Protein AF-A0A661SGK4-F1 (afdb_monomer_lite)

Radius of gyration: 21.59 Å; chains: 1; bounding box: 51×34×61 Å

Secondary structure (DSSP, 8-state):
-HHHHHHHHHHHTT-HHHHHHHHHHS-HHHHHHHHHHHHHHHHHHHHHHHTT-HHHHTT--GGGGHHHHHHHHHHHHSSS--EE---STTSEE----HHHHHHHHHHHHHHHHHHHHHHHHHHHSPTT-----TTT--HHHHHHHHHHHHHTT--SS-PPEEHHHHHHHHHHHTTT--SSSP--HHHHHHHHHHHHTTSSS--HHHHHHHHHHHHHHHHHHHHHHTT--GGG--GGG-SSS-EEPP--

Sequence (248 aa):
ARILNLGLEILSGRDPAAGRRLLERYPLTSVFRVAYGMVLKVKREAERWEAGSWFRARGLDVTFWAERWGGTLKGLLKRRPLFFTGQEDEQMRDFEWLGEVRQCTRILRRLMVVDGLLEVLARSCPPGQDGIAPLEDTYDRLLVTYWGRMSLGLGPTFEGLTVEQARDLLARLRSREGSPPYTMEAFGSNFVRDLCGCLPTPDPETEALLKETLGSVWEAFCDEYSRIPLDRLDGRYSRTLRIIHSRT

Structure (mmCIF, N/CA/C/O backbone):
data_AF-A0A661SGK4-F1
#
_entry.id   AF-A0A661SGK4-F1
#
loop_
_atom_site.group_P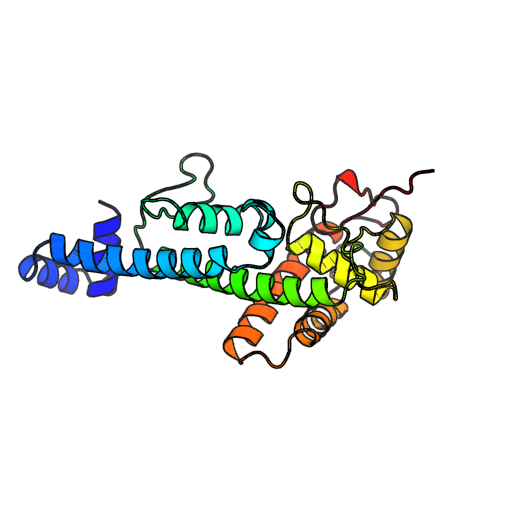DB
_atom_site.id
_atom_site.type_symbol
_atom_site.label_atom_id
_atom_site.label_alt_id
_atom_site.label_comp_id
_atom_site.label_asym_id
_atom_site.label_entity_id
_atom_site.label_seq_id
_atom_site.pdbx_PDB_ins_code
_atom_site.Cartn_x
_atom_site.Cartn_y
_atom_site.Cartn_z
_atom_site.occupancy
_atom_site.B_iso_or_equiv
_atom_site.auth_seq_id
_atom_site.auth_comp_id
_atom_site.auth_asym_id
_atom_site.auth_atom_id
_atom_site.pdbx_PDB_model_num
ATOM 1 N N . ALA A 1 1 ? -8.650 -2.331 28.333 1.00 71.12 1 ALA A N 1
ATOM 2 C CA . ALA A 1 1 ? -8.651 -0.888 28.654 1.00 71.12 1 ALA A CA 1
ATOM 3 C C . ALA A 1 1 ? -8.600 0.001 27.403 1.00 71.12 1 ALA A C 1
ATOM 5 O O . ALA A 1 1 ? -9.368 0.946 27.345 1.00 71.12 1 ALA A O 1
ATOM 6 N N . ARG A 1 2 ? -7.800 -0.321 26.373 1.00 87.94 2 ARG A N 1
ATOM 7 C CA . ARG A 1 2 ? -7.580 0.527 25.178 1.00 87.94 2 ARG A CA 1
ATOM 8 C C . ARG A 1 2 ? -8.844 1.053 24.468 1.00 87.94 2 ARG A C 1
ATOM 10 O O . ARG A 1 2 ? -8.995 2.252 24.294 1.00 87.94 2 ARG A O 1
ATOM 17 N N . ILE A 1 3 ? -9.812 0.191 24.154 1.00 86.31 3 ILE A N 1
ATOM 18 C CA . ILE A 1 3 ? -11.036 0.611 23.439 1.00 86.31 3 ILE A CA 1
ATOM 19 C C . ILE A 1 3 ? -11.920 1.596 24.244 1.00 86.31 3 ILE A C 1
ATOM 21 O O . ILE A 1 3 ? -12.737 2.310 23.666 1.00 86.31 3 ILE A O 1
ATOM 25 N N . LEU A 1 4 ? -11.759 1.662 25.574 1.00 85.56 4 LEU A N 1
ATOM 26 C CA . LEU A 1 4 ? -12.435 2.661 26.406 1.00 85.56 4 LEU A CA 1
ATOM 27 C C . LEU A 1 4 ? -11.832 4.055 26.185 1.00 85.56 4 LEU A C 1
ATOM 29 O O . LEU A 1 4 ? -12.588 5.018 26.078 1.00 85.56 4 LEU A O 1
ATOM 33 N N . ASN A 1 5 ? -10.502 4.147 26.049 1.00 87.44 5 ASN A N 1
ATOM 34 C CA . ASN A 1 5 ? -9.809 5.397 25.719 1.00 87.44 5 ASN A CA 1
ATOM 35 C C . ASN A 1 5 ? -10.326 5.960 24.391 1.00 87.44 5 ASN A C 1
ATOM 37 O O . ASN A 1 5 ? -10.654 7.142 24.318 1.00 87.44 5 ASN A O 1
ATOM 41 N N . LEU A 1 6 ? -10.522 5.092 23.392 1.00 89.25 6 LEU A N 1
ATOM 42 C CA . LEU A 1 6 ? -11.090 5.476 22.099 1.00 89.25 6 LEU A CA 1
ATOM 43 C C . LEU A 1 6 ? -12.487 6.085 22.261 1.00 89.25 6 LEU A C 1
ATOM 45 O O . LEU A 1 6 ? -12.780 7.138 21.700 1.00 89.25 6 LEU A O 1
ATOM 49 N N . GLY A 1 7 ? -13.359 5.426 23.027 1.00 87.31 7 GLY A N 1
ATOM 50 C CA . GLY A 1 7 ? -14.724 5.905 23.243 1.00 87.31 7 GLY A CA 1
ATOM 51 C C . GLY A 1 7 ? -14.773 7.241 23.974 1.00 87.31 7 GLY A C 1
ATOM 52 O O . GLY A 1 7 ? -15.566 8.106 23.608 1.00 87.31 7 GLY A O 1
ATOM 53 N N . LEU A 1 8 ? -13.900 7.431 24.965 1.00 88.75 8 LEU A N 1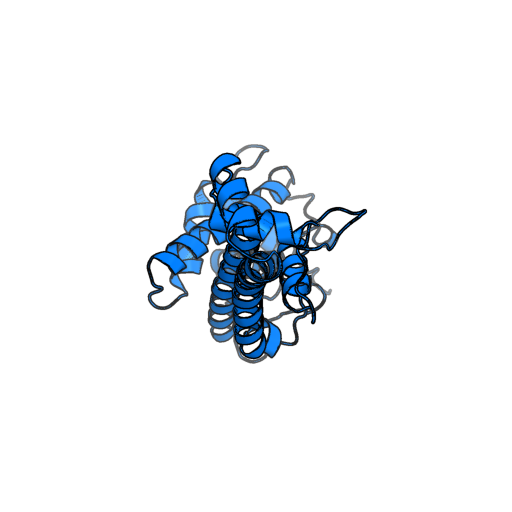
ATOM 54 C CA . LEU A 1 8 ? -13.767 8.704 25.665 1.00 88.75 8 LEU A CA 1
ATOM 55 C C . LEU A 1 8 ? -13.244 9.800 24.734 1.00 88.75 8 LEU A C 1
ATOM 57 O O . LEU A 1 8 ? -13.846 10.864 24.681 1.00 88.75 8 LEU A O 1
ATOM 61 N N . GLU A 1 9 ? -12.201 9.539 23.941 1.00 90.06 9 GLU A N 1
ATOM 62 C CA . GLU A 1 9 ? -11.671 10.521 22.988 1.00 90.06 9 GLU A CA 1
ATOM 63 C C . GLU A 1 9 ? -12.725 10.939 21.951 1.00 90.06 9 GLU A C 1
ATOM 65 O O . GLU A 1 9 ? -12.857 12.130 21.671 1.00 90.06 9 GLU A O 1
ATOM 70 N N . ILE A 1 10 ? -13.507 9.991 21.420 1.00 87.06 10 ILE A N 1
ATOM 71 C CA . ILE A 1 10 ? -14.590 10.278 20.464 1.00 87.06 10 ILE A CA 1
ATOM 72 C C . ILE A 1 10 ? -15.648 11.196 21.080 1.00 87.06 10 ILE A C 1
ATOM 74 O O . ILE A 1 10 ? -16.121 12.116 20.418 1.00 87.06 10 ILE A O 1
ATOM 78 N N . LEU A 1 11 ? -16.049 10.926 22.322 1.00 87.69 11 LEU A N 1
ATOM 79 C CA . LEU A 1 11 ? -17.173 11.614 22.955 1.00 87.69 11 LEU A CA 1
ATOM 80 C C . LEU A 1 11 ? -16.771 12.919 23.653 1.00 87.69 11 LEU A C 1
ATOM 82 O O . LEU A 1 11 ? -17.616 13.799 23.806 1.00 87.69 11 LEU A O 1
ATOM 86 N N . SER A 1 12 ? -15.518 13.047 24.098 1.00 88.31 12 SER A N 1
ATOM 87 C CA . SER A 1 12 ? -15.050 14.178 24.907 1.00 88.31 12 SER A CA 1
ATOM 88 C C . SER A 1 12 ? -13.949 15.015 24.256 1.00 88.31 12 SER A C 1
ATOM 90 O O . SER A 1 12 ? -13.569 16.037 24.816 1.00 88.31 12 SER A O 1
ATOM 92 N N . GLY A 1 13 ? -13.403 14.615 23.101 1.00 82.81 13 GLY A N 1
ATOM 93 C CA . GLY A 1 13 ? -12.387 15.399 22.389 1.00 82.81 13 GLY A CA 1
ATOM 94 C C . GLY A 1 13 ? -11.085 15.604 23.174 1.00 82.81 13 GLY A C 1
ATOM 95 O O . GLY A 1 13 ? -10.408 16.606 22.972 1.00 82.81 13 GLY A O 1
ATOM 96 N N . ARG A 1 14 ? -10.743 14.663 24.070 1.00 81.62 14 ARG A N 1
ATOM 97 C CA . ARG A 1 14 ? -9.642 14.737 25.056 1.00 81.62 14 ARG A CA 1
ATOM 98 C C . ARG A 1 14 ? -9.846 15.732 26.205 1.00 81.62 14 ARG A C 1
ATOM 100 O O . ARG A 1 14 ? -8.903 15.953 26.955 1.00 81.62 14 ARG A O 1
ATOM 107 N N . ASP A 1 15 ? -11.052 16.268 26.407 1.00 88.56 15 ASP A N 1
ATOM 108 C CA . ASP A 1 15 ? -11.389 17.029 27.619 1.00 88.56 15 ASP A CA 1
ATOM 109 C C . ASP A 1 15 ? -11.661 16.063 28.796 1.00 88.56 15 ASP A C 1
ATOM 111 O O . ASP A 1 15 ? -12.644 15.304 28.753 1.00 88.56 15 ASP A O 1
ATOM 115 N N . PRO A 1 16 ? -10.835 16.077 29.864 1.00 85.75 16 PRO A N 1
ATOM 116 C CA . PRO A 1 16 ? -11.040 15.231 31.038 1.00 85.75 16 PRO A CA 1
ATOM 117 C C . PRO A 1 16 ? -12.328 15.560 31.804 1.00 85.75 16 PRO A C 1
ATOM 119 O O . PRO A 1 16 ? -12.972 14.656 32.343 1.00 85.75 16 PRO A O 1
ATOM 122 N N . ALA A 1 17 ? -12.744 16.831 31.842 1.00 88.62 17 ALA A N 1
ATOM 123 C CA . ALA A 1 17 ? -13.953 17.250 32.546 1.00 88.62 17 ALA A CA 1
ATOM 124 C C . ALA A 1 17 ? -15.210 16.760 31.814 1.00 88.62 17 ALA A C 1
ATOM 126 O O . ALA A 1 17 ? -16.142 16.256 32.445 1.00 88.62 17 ALA A O 1
ATOM 127 N N . ALA A 1 18 ? -15.228 16.844 30.480 1.00 86.56 18 ALA A N 1
ATOM 128 C CA . ALA A 1 18 ? -16.274 16.226 29.668 1.00 86.56 18 ALA A CA 1
ATOM 129 C C . ALA A 1 18 ? -16.275 14.696 29.787 1.00 86.56 18 ALA A C 1
ATOM 131 O O . ALA A 1 18 ? -17.347 14.106 29.924 1.00 86.56 18 ALA A O 1
ATOM 132 N N . GLY A 1 19 ? -15.098 14.062 29.810 1.00 87.00 19 GLY A N 1
ATOM 133 C CA . GLY A 1 19 ? -14.962 12.618 30.018 1.00 87.00 19 GLY A CA 1
ATOM 134 C C . GLY A 1 19 ? -15.576 12.158 31.342 1.00 87.00 19 GLY A C 1
ATOM 135 O O . GLY A 1 19 ? -16.356 11.208 31.366 1.00 87.00 19 GLY A O 1
ATOM 136 N N . ARG A 1 20 ? -15.314 12.884 32.434 1.00 86.94 20 ARG A N 1
ATOM 137 C CA . ARG A 1 20 ? -15.922 12.608 33.743 1.00 86.94 20 ARG A CA 1
ATOM 138 C C . ARG A 1 20 ? -17.447 12.722 33.708 1.00 86.94 20 ARG A C 1
ATOM 140 O O . ARG A 1 20 ? -18.126 11.784 34.115 1.00 86.94 20 ARG A O 1
ATOM 147 N N . ARG A 1 21 ? -17.986 13.817 33.156 1.00 89.56 21 ARG A N 1
ATOM 148 C CA . ARG A 1 21 ? -19.444 14.009 33.019 1.00 89.56 21 ARG A CA 1
ATOM 149 C C . ARG A 1 21 ? -20.104 12.888 32.211 1.00 89.56 21 ARG A C 1
ATOM 151 O O . ARG A 1 21 ? -21.222 12.483 32.516 1.00 89.56 21 ARG A O 1
ATOM 158 N N . LEU A 1 22 ? -19.428 12.383 31.178 1.00 88.50 22 LEU A N 1
ATOM 159 C CA . LEU A 1 22 ? -19.904 11.256 30.372 1.00 88.50 22 LEU A CA 1
ATOM 160 C C . LEU A 1 22 ? -19.954 9.953 31.173 1.00 88.50 22 LEU A C 1
ATOM 162 O O . LEU A 1 22 ? -20.949 9.239 31.081 1.00 88.50 22 LEU A O 1
ATOM 166 N N . LEU A 1 23 ? -18.913 9.664 31.957 1.00 88.44 23 LEU A N 1
ATOM 167 C CA . LEU A 1 23 ? -18.841 8.466 32.798 1.00 88.44 23 LEU A CA 1
ATOM 168 C C . LEU A 1 23 ? -19.852 8.491 33.952 1.00 88.44 23 LEU A C 1
ATOM 170 O O . LEU A 1 23 ? -20.362 7.443 34.334 1.00 88.44 23 LEU A O 1
ATOM 174 N N . GLU A 1 24 ? -20.170 9.674 34.479 1.00 90.81 24 GLU A N 1
ATOM 175 C CA . GLU A 1 24 ? -21.213 9.856 35.499 1.00 90.81 24 GLU A CA 1
ATOM 176 C C . GLU A 1 24 ? -22.629 9.695 34.916 1.00 90.81 24 GLU A C 1
ATOM 178 O O . GLU A 1 24 ? -23.550 9.291 35.623 1.00 90.81 24 GLU A O 1
ATOM 183 N N . ARG A 1 25 ? -22.815 9.994 33.622 1.00 89.62 25 ARG A N 1
ATOM 184 C CA . ARG A 1 25 ? -24.134 10.026 32.970 1.00 89.62 25 ARG A CA 1
ATOM 185 C C . ARG A 1 25 ? -24.486 8.762 32.188 1.00 89.62 25 ARG A C 1
ATOM 187 O O . ARG A 1 25 ? -25.669 8.465 32.030 1.00 89.62 25 ARG A O 1
ATOM 194 N N . TYR A 1 26 ? -23.498 8.039 31.667 1.00 89.62 26 TYR A N 1
ATOM 195 C CA . TYR A 1 26 ? -23.720 6.887 30.798 1.00 89.62 26 TYR A CA 1
ATOM 196 C C . TYR A 1 26 ? -22.973 5.644 31.288 1.00 89.62 26 TYR A C 1
ATOM 198 O O . TYR A 1 26 ? -21.814 5.739 31.690 1.00 89.62 26 TYR A O 1
ATOM 206 N N . PRO 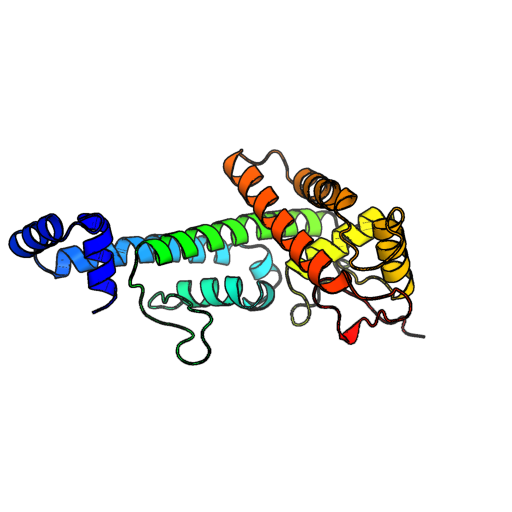A 1 27 ? -23.581 4.448 31.173 1.00 90.50 27 PRO A N 1
ATOM 207 C CA . PRO A 1 27 ? -22.876 3.200 31.427 1.00 90.50 27 PRO A CA 1
ATOM 208 C C . PRO A 1 27 ? -21.645 3.056 30.528 1.00 90.50 27 PRO A C 1
ATOM 210 O O . PRO A 1 27 ? -21.692 3.392 29.341 1.00 90.50 27 PRO A O 1
ATOM 213 N N . LEU A 1 28 ? -20.574 2.452 31.055 1.00 88.25 28 LEU A N 1
ATOM 214 C CA . LEU A 1 28 ? -19.360 2.153 30.284 1.00 88.25 28 LEU A CA 1
ATOM 215 C C . LEU A 1 28 ? -19.682 1.418 28.978 1.00 88.25 28 LEU A C 1
ATOM 217 O O . LEU A 1 28 ? -19.127 1.736 27.931 1.00 88.25 28 LEU A O 1
ATOM 221 N N . THR A 1 29 ? -20.634 0.484 29.004 1.00 89.00 29 THR A N 1
ATOM 222 C CA . THR A 1 29 ? -21.067 -0.277 27.823 1.00 89.00 29 THR A CA 1
ATOM 223 C C . THR A 1 29 ? -21.518 0.613 26.660 1.00 89.00 29 THR A C 1
ATOM 225 O O . THR A 1 29 ? -21.282 0.255 25.506 1.00 89.00 29 THR A O 1
ATOM 228 N N . SER A 1 30 ? -22.096 1.788 26.928 1.00 88.50 30 SER A N 1
ATOM 229 C CA . SER A 1 30 ? -22.458 2.766 25.896 1.00 88.50 30 SER A CA 1
ATOM 230 C C . SER A 1 30 ? -21.222 3.390 25.246 1.00 88.50 30 SER A C 1
ATOM 232 O O . SER A 1 30 ? -21.153 3.478 24.021 1.00 88.50 30 SER A O 1
ATOM 234 N N . VAL A 1 31 ? -20.209 3.740 26.042 1.00 87.12 31 VAL A N 1
ATOM 235 C CA . VAL A 1 31 ? -18.928 4.283 25.552 1.00 87.12 31 VAL A CA 1
ATOM 236 C C . VAL A 1 31 ? -18.198 3.248 24.689 1.00 87.12 31 VAL A C 1
ATOM 238 O O . VAL A 1 31 ? -17.757 3.557 23.580 1.00 87.12 31 VAL A O 1
ATOM 241 N N . PHE A 1 32 ? -18.155 1.991 25.143 1.00 87.69 32 PHE A N 1
ATOM 242 C CA . PHE A 1 32 ? -17.599 0.873 24.372 1.00 87.69 32 PHE A CA 1
ATOM 243 C C . PHE A 1 32 ? -18.317 0.681 23.027 1.00 87.69 32 PHE A C 1
ATOM 245 O O . PHE A 1 32 ? -17.659 0.456 22.011 1.00 87.69 32 PHE A O 1
ATOM 252 N N . ARG A 1 33 ? -19.654 0.781 22.991 1.00 89.88 33 ARG A N 1
ATOM 253 C CA . ARG A 1 33 ? -20.440 0.639 21.752 1.00 89.88 33 ARG A CA 1
ATOM 254 C C . ARG A 1 33 ? -20.125 1.730 20.732 1.00 89.88 33 ARG A C 1
ATOM 256 O O . ARG A 1 33 ? -19.999 1.411 19.553 1.00 89.88 33 ARG A 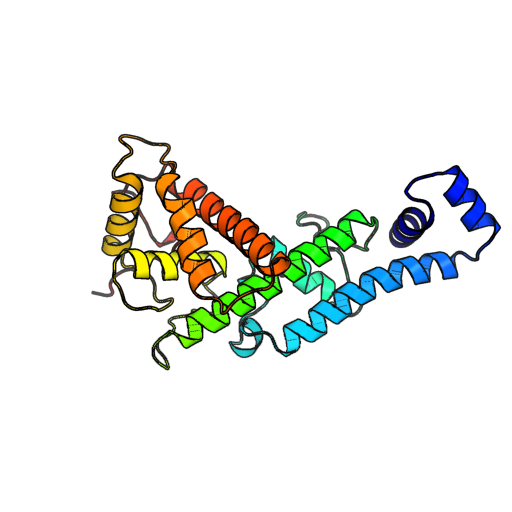O 1
ATOM 263 N N . VAL A 1 34 ? -19.966 2.981 21.170 1.00 89.75 34 VAL A N 1
ATOM 264 C CA . VAL A 1 34 ? -19.582 4.093 20.283 1.00 89.75 34 VAL A CA 1
ATOM 265 C C . VAL A 1 34 ? -18.200 3.843 19.679 1.00 89.75 34 VAL A C 1
ATOM 267 O O . VAL A 1 34 ? -18.047 3.868 18.458 1.00 89.75 34 VAL A O 1
ATOM 270 N N . ALA A 1 35 ? -17.217 3.521 20.524 1.00 89.94 35 ALA A N 1
ATOM 271 C CA . ALA A 1 35 ? -15.851 3.231 20.098 1.00 89.94 35 ALA A CA 1
ATOM 272 C C . ALA A 1 35 ? -15.800 2.086 19.078 1.00 89.94 35 ALA A C 1
ATOM 274 O O . ALA A 1 35 ? -15.272 2.227 17.974 1.00 89.94 35 ALA A O 1
ATOM 275 N N . TYR A 1 36 ? -16.405 0.952 19.430 1.00 91.00 36 TYR A N 1
ATOM 276 C CA . TYR A 1 36 ? -16.370 -0.245 18.601 1.00 91.00 36 TYR A CA 1
ATOM 277 C C . TYR A 1 36 ? -17.190 -0.084 17.315 1.00 91.00 36 TYR A C 1
ATOM 279 O O . TYR A 1 36 ? -16.804 -0.606 16.272 1.00 91.00 36 TYR A O 1
ATOM 287 N N . GLY A 1 37 ? -18.284 0.684 17.351 1.00 93.75 37 GLY A N 1
ATOM 288 C CA . GLY A 1 37 ? -19.082 1.011 16.170 1.00 93.75 37 GLY A CA 1
ATOM 289 C C . GLY A 1 37 ? -18.275 1.734 15.089 1.00 93.75 37 GLY A C 1
ATOM 290 O O . GLY A 1 37 ? -18.401 1.403 13.909 1.00 93.75 37 GLY A O 1
ATOM 291 N N . MET A 1 38 ? -17.389 2.655 15.482 1.00 93.56 38 MET A N 1
ATOM 292 C CA . MET A 1 38 ? -16.496 3.355 14.551 1.00 93.56 38 MET A CA 1
ATOM 293 C C . MET A 1 38 ? -15.485 2.409 13.901 1.00 93.56 38 MET A C 1
ATOM 295 O O . MET A 1 38 ? -15.316 2.435 12.683 1.00 93.56 38 MET A O 1
ATOM 299 N N . VAL A 1 39 ? -14.867 1.523 14.686 1.00 96.75 39 VAL A N 1
ATOM 300 C CA . VAL A 1 39 ? -13.935 0.513 14.158 1.00 96.75 39 VAL A CA 1
ATOM 301 C C . VAL A 1 39 ? -14.656 -0.451 13.207 1.00 96.75 39 VAL A C 1
ATOM 303 O O . VAL A 1 39 ? -14.162 -0.746 12.117 1.00 96.75 39 VAL A O 1
ATOM 306 N N . LEU A 1 40 ? -15.862 -0.901 13.572 1.00 96.94 40 LEU A N 1
ATOM 307 C CA . LEU A 1 40 ? -16.675 -1.775 12.725 1.00 96.94 40 LEU A CA 1
ATOM 308 C C . LEU A 1 40 ? -17.083 -1.114 11.407 1.00 96.94 40 LEU A C 1
ATOM 310 O O . LEU A 1 40 ? -17.211 -1.816 10.407 1.00 96.94 40 LEU A O 1
ATOM 314 N N . LYS A 1 41 ? -17.282 0.208 11.380 1.00 97.19 41 LYS A N 1
ATOM 315 C CA . LYS A 1 41 ? -17.584 0.929 10.138 1.00 97.19 41 LYS A CA 1
ATOM 316 C C . LYS A 1 41 ? -16.441 0.785 9.131 1.00 97.19 41 LYS A C 1
ATOM 318 O O . LYS A 1 41 ? -16.701 0.398 7.995 1.00 97.19 41 LYS A O 1
ATOM 323 N N . VAL A 1 42 ? -15.199 1.010 9.567 1.00 97.94 42 VAL A N 1
ATOM 324 C CA . VAL A 1 42 ? -14.005 0.864 8.714 1.00 97.94 42 VAL A CA 1
ATOM 325 C C . VAL A 1 42 ? -13.812 -0.592 8.290 1.00 97.94 42 VAL A C 1
ATOM 327 O O . VAL A 1 42 ? -13.579 -0.864 7.117 1.00 97.94 42 VAL A O 1
ATOM 330 N N . LYS A 1 43 ? -13.995 -1.546 9.213 1.00 98.25 43 LYS A N 1
ATOM 331 C CA . LYS A 1 43 ? -13.951 -2.981 8.895 1.00 98.25 43 LYS A CA 1
ATOM 332 C C . LYS A 1 43 ? -14.945 -3.365 7.795 1.00 98.25 43 LYS A C 1
ATOM 334 O O . LYS A 1 43 ? -14.557 -4.001 6.827 1.00 98.25 43 LYS A O 1
ATOM 339 N N . ARG A 1 44 ? -16.213 -2.967 7.925 1.00 98.38 44 ARG A N 1
ATOM 340 C CA . ARG A 1 44 ? -17.261 -3.285 6.937 1.00 98.38 44 ARG A CA 1
ATOM 341 C C . ARG A 1 44 ? -16.994 -2.647 5.581 1.00 98.38 44 ARG A C 1
ATOM 343 O O . ARG A 1 44 ? -17.437 -3.154 4.559 1.00 98.38 44 ARG A O 1
ATOM 350 N N . GLU A 1 45 ? -16.346 -1.490 5.557 1.00 98.38 45 GLU A N 1
ATOM 351 C CA . GLU A 1 45 ? -15.900 -0.871 4.313 1.00 98.38 45 GLU A CA 1
ATOM 352 C C . GLU A 1 45 ? -14.778 -1.684 3.666 1.00 98.38 45 GLU A C 1
ATOM 354 O O . GLU A 1 45 ? -14.889 -2.002 2.486 1.00 98.38 45 GLU A O 1
ATOM 359 N N . ALA A 1 46 ? -13.787 -2.117 4.452 1.00 98.50 46 ALA A N 1
ATOM 360 C CA . ALA A 1 46 ? -12.710 -2.979 3.976 1.00 98.50 46 ALA A CA 1
ATOM 361 C C . ALA A 1 46 ? -13.228 -4.320 3.439 1.00 98.50 46 ALA A C 1
ATOM 363 O O . ALA A 1 46 ? -12.846 -4.709 2.345 1.00 98.50 46 ALA A O 1
ATOM 364 N N . GLU A 1 47 ? -14.130 -4.992 4.159 1.00 98.31 47 GLU A N 1
ATOM 365 C CA . GLU A 1 47 ? -14.724 -6.268 3.728 1.00 98.31 47 GLU A CA 1
ATOM 366 C C . GLU A 1 47 ? -15.531 -6.121 2.433 1.00 98.31 47 GLU A C 1
ATOM 368 O O . GLU A 1 47 ? -15.424 -6.954 1.536 1.00 98.31 47 GLU A O 1
ATOM 373 N N . ARG A 1 48 ? -16.334 -5.053 2.315 1.00 98.31 48 ARG A N 1
ATOM 374 C CA . ARG A 1 48 ? -17.125 -4.802 1.102 1.00 98.31 48 ARG A CA 1
ATOM 375 C C . ARG A 1 48 ? -16.246 -4.521 -0.108 1.00 98.31 48 ARG A C 1
ATOM 377 O O . ARG A 1 48 ? -16.564 -5.002 -1.188 1.00 98.31 48 ARG A O 1
ATOM 384 N N . TRP A 1 49 ? -15.190 -3.728 0.064 1.00 98.31 49 TRP A N 1
ATOM 385 C CA . TRP A 1 49 ? -14.255 -3.449 -1.020 1.00 98.31 49 TRP A CA 1
ATOM 386 C C . TRP A 1 49 ? -13.444 -4.693 -1.392 1.00 98.31 49 TRP A C 1
ATOM 388 O O . TRP A 1 49 ? -13.417 -5.049 -2.563 1.00 98.31 49 TRP A O 1
ATOM 398 N N . GLU A 1 50 ? -12.842 -5.390 -0.422 1.00 97.81 50 GLU A N 1
ATOM 399 C CA . GLU A 1 50 ? -11.957 -6.533 -0.687 1.00 97.81 50 GLU A CA 1
ATOM 400 C C . GLU A 1 50 ? -12.669 -7.638 -1.475 1.00 97.81 50 GLU A C 1
ATOM 402 O O . GLU A 1 50 ? -12.111 -8.147 -2.447 1.00 97.81 50 GLU A O 1
ATOM 407 N N . ALA A 1 51 ? -13.939 -7.911 -1.156 1.00 96.88 51 ALA A N 1
ATOM 408 C CA . ALA A 1 51 ? -14.758 -8.895 -1.860 1.00 96.88 51 ALA A CA 1
ATOM 409 C C . ALA A 1 51 ? -14.939 -8.617 -3.368 1.00 96.88 51 ALA A C 1
ATOM 411 O O . ALA A 1 51 ? -15.174 -9.557 -4.125 1.00 96.88 51 ALA A O 1
ATOM 412 N N . GLY A 1 52 ? -14.852 -7.354 -3.800 1.00 96.81 52 GLY A N 1
ATOM 413 C CA . GLY A 1 52 ? -14.986 -6.936 -5.203 1.00 96.81 52 GLY A CA 1
ATOM 414 C C . GLY A 1 52 ? -13.727 -6.303 -5.795 1.00 96.81 52 GLY A C 1
ATOM 415 O O . GLY A 1 52 ? -13.785 -5.767 -6.896 1.00 96.81 52 GLY A O 1
ATOM 416 N N . SER A 1 53 ? -12.619 -6.318 -5.057 1.00 97.69 53 SER A N 1
ATOM 417 C CA . SER A 1 53 ? -11.379 -5.644 -5.440 1.00 97.69 53 SER A CA 1
ATOM 418 C C . SER A 1 53 ? -10.652 -6.365 -6.573 1.00 97.69 53 SER A C 1
ATOM 420 O O . SER A 1 53 ? -10.701 -7.598 -6.694 1.00 97.69 53 SER A O 1
ATOM 422 N N . TRP A 1 54 ? -9.931 -5.598 -7.388 1.00 96.19 54 TRP A N 1
ATOM 423 C CA . TRP A 1 54 ? -9.169 -6.145 -8.505 1.00 96.19 54 TRP A CA 1
ATOM 424 C C . TRP A 1 54 ? -8.047 -7.063 -8.020 1.00 96.19 54 TRP A C 1
ATOM 426 O O . TRP A 1 54 ? -7.889 -8.162 -8.562 1.00 96.19 54 TRP A O 1
ATOM 436 N N . PHE A 1 55 ? -7.314 -6.670 -6.969 1.00 95.69 55 PHE A N 1
ATOM 437 C CA . PHE A 1 55 ? -6.209 -7.483 -6.455 1.00 95.69 55 PHE A CA 1
ATOM 438 C C . PHE A 1 55 ? -6.710 -8.857 -5.987 1.00 95.69 55 PHE A C 1
ATOM 440 O O . PHE A 1 55 ? -6.099 -9.884 -6.298 1.00 95.69 55 PHE A O 1
ATOM 447 N N . ARG A 1 56 ? -7.877 -8.902 -5.326 1.00 95.06 56 ARG A N 1
ATOM 448 C CA . ARG A 1 56 ? -8.493 -10.155 -4.883 1.00 95.06 56 ARG A CA 1
ATOM 449 C C . ARG A 1 56 ? -8.948 -11.010 -6.059 1.00 95.06 56 ARG A C 1
ATOM 451 O O . ARG A 1 56 ? -8.695 -12.214 -6.056 1.00 95.06 56 ARG A O 1
ATOM 458 N N . ALA A 1 57 ? -9.569 -10.407 -7.075 1.00 93.88 57 ALA A N 1
ATOM 459 C CA . ALA A 1 57 ? -9.967 -11.102 -8.302 1.00 93.88 57 ALA A CA 1
ATOM 460 C C . ALA A 1 57 ? -8.764 -11.685 -9.069 1.00 93.88 57 ALA A C 1
ATOM 462 O O . ALA A 1 57 ? -8.896 -12.690 -9.764 1.00 93.88 57 ALA A O 1
ATOM 463 N N . ARG A 1 58 ? -7.579 -11.084 -8.914 1.00 90.88 58 ARG A N 1
ATOM 464 C CA . ARG A 1 58 ? -6.297 -11.564 -9.459 1.00 90.88 58 ARG A CA 1
ATOM 465 C C . ARG A 1 58 ? -5.604 -12.613 -8.591 1.00 90.88 58 ARG A C 1
ATOM 467 O O . ARG A 1 58 ? -4.536 -13.086 -8.963 1.00 90.88 58 ARG A O 1
ATOM 474 N N . GLY A 1 59 ? -6.205 -13.009 -7.470 1.00 91.25 59 GLY A N 1
ATOM 475 C CA . GLY A 1 59 ? -5.622 -13.990 -6.556 1.00 91.25 59 GLY A CA 1
ATOM 476 C C . GLY A 1 59 ? -4.405 -13.467 -5.789 1.00 91.25 59 GLY A C 1
ATOM 477 O O . GLY A 1 59 ? -3.671 -14.271 -5.219 1.00 91.25 59 GLY A O 1
ATOM 478 N N . LEU A 1 60 ? -4.192 -12.147 -5.766 1.00 93.62 60 LEU A N 1
ATOM 479 C CA . LEU A 1 60 ? -3.139 -11.516 -4.980 1.00 93.62 60 LEU A CA 1
ATOM 480 C C . LEU A 1 60 ? -3.524 -11.540 -3.498 1.00 93.62 60 LEU A C 1
ATOM 482 O O . LEU A 1 60 ? -4.693 -11.372 -3.130 1.00 93.62 60 LEU A O 1
ATOM 486 N N . ASP A 1 61 ? -2.536 -11.746 -2.633 1.00 92.31 61 ASP A N 1
ATOM 487 C CA . ASP A 1 61 ? -2.734 -11.705 -1.190 1.00 92.31 61 ASP A CA 1
ATOM 488 C C . ASP A 1 61 ? -2.400 -10.322 -0.600 1.00 92.31 61 ASP A C 1
ATOM 490 O O . ASP A 1 61 ? -1.953 -9.408 -1.288 1.00 92.31 61 ASP A O 1
ATOM 494 N N . VAL A 1 62 ? -2.652 -10.138 0.699 1.00 93.94 62 VAL A N 1
ATOM 495 C CA . VAL A 1 62 ? -2.475 -8.839 1.369 1.00 93.94 62 VAL A CA 1
ATOM 496 C C . VAL A 1 62 ? -1.026 -8.332 1.379 1.00 93.94 62 VAL A C 1
ATOM 498 O O . VAL A 1 62 ? -0.823 -7.138 1.580 1.00 93.94 62 VAL A O 1
ATOM 501 N N . THR A 1 63 ? -0.027 -9.194 1.173 1.00 92.56 63 THR A N 1
ATOM 502 C CA . THR A 1 63 ? 1.394 -8.817 1.095 1.00 92.56 63 THR A CA 1
ATOM 503 C C . THR A 1 63 ? 1.725 -8.015 -0.163 1.00 92.56 63 THR A C 1
ATOM 505 O O . THR A 1 63 ? 2.648 -7.202 -0.119 1.00 92.56 63 THR A O 1
ATOM 508 N N . PHE A 1 64 ? 0.906 -8.119 -1.220 1.00 95.44 64 PHE A N 1
ATOM 509 C CA . PHE A 1 64 ? 0.978 -7.273 -2.419 1.00 95.44 64 PHE A CA 1
ATOM 510 C C . PHE A 1 64 ? 0.963 -5.771 -2.085 1.00 95.44 64 PHE A C 1
ATOM 512 O O . PHE A 1 64 ? 1.606 -4.949 -2.739 1.00 95.44 64 PHE A O 1
ATOM 519 N N . TRP A 1 65 ? 0.256 -5.400 -1.018 1.00 96.00 65 TRP A N 1
ATOM 520 C CA . TRP A 1 65 ? 0.133 -4.020 -0.556 1.00 96.00 65 TRP A CA 1
ATOM 521 C C . TRP A 1 65 ? 1.319 -3.541 0.298 1.00 96.00 65 TRP A C 1
ATOM 523 O O . TRP A 1 65 ? 1.240 -2.491 0.937 1.00 96.00 65 TRP A O 1
ATOM 533 N N . ALA A 1 66 ? 2.415 -4.303 0.323 1.00 92.62 66 ALA A N 1
ATOM 534 C CA . ALA A 1 66 ? 3.552 -4.129 1.219 1.00 92.62 66 ALA A CA 1
ATOM 535 C C . ALA A 1 66 ? 3.162 -4.187 2.712 1.00 92.62 66 ALA A C 1
ATOM 537 O O . ALA A 1 66 ? 1.993 -4.275 3.098 1.00 92.62 66 ALA A O 1
ATOM 538 N N . GLU A 1 67 ? 4.165 -4.157 3.587 1.00 92.12 67 GLU A N 1
ATOM 539 C CA . GLU A 1 67 ? 3.993 -4.433 5.017 1.00 92.12 67 GLU A CA 1
ATOM 540 C C . GLU A 1 67 ? 2.958 -3.519 5.691 1.00 92.12 67 GLU A C 1
ATOM 542 O O . GLU A 1 67 ? 2.044 -3.992 6.368 1.00 92.12 67 GLU A O 1
ATOM 547 N N . ARG A 1 68 ? 3.056 -2.200 5.480 1.00 93.19 68 ARG A N 1
ATOM 548 C CA . ARG A 1 68 ? 2.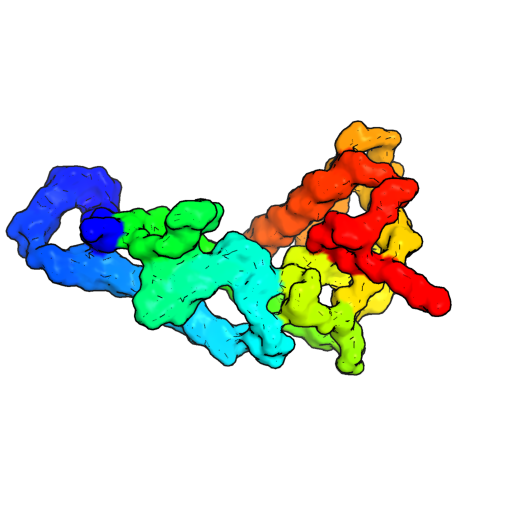215 -1.232 6.195 1.00 93.19 68 ARG A CA 1
ATOM 549 C C . ARG A 1 68 ? 0.744 -1.307 5.793 1.00 93.19 68 ARG A C 1
ATOM 551 O O . ARG A 1 68 ? -0.130 -1.318 6.668 1.00 93.19 68 ARG A O 1
ATOM 558 N N . TRP A 1 69 ? 0.445 -1.292 4.494 1.00 96.75 69 TRP A N 1
ATOM 559 C CA . TRP A 1 69 ? -0.949 -1.302 4.045 1.00 96.75 69 TRP A CA 1
ATOM 560 C C . TRP A 1 69 ? -1.534 -2.711 4.126 1.00 96.75 69 TRP A C 1
ATOM 562 O O . TRP A 1 69 ? -2.648 -2.865 4.626 1.00 96.75 69 TRP A O 1
ATOM 572 N N . GLY A 1 70 ? -0.758 -3.734 3.759 1.00 96.81 70 GLY A N 1
ATOM 573 C CA . GLY A 1 70 ? -1.133 -5.139 3.901 1.00 96.81 70 GLY A CA 1
ATOM 574 C C . GLY A 1 70 ? -1.402 -5.538 5.350 1.00 96.81 70 GLY A C 1
ATOM 575 O O . GLY A 1 70 ? -2.430 -6.147 5.650 1.00 96.81 70 GLY A O 1
ATOM 576 N N . GLY A 1 71 ? -0.539 -5.120 6.281 1.00 96.88 71 GLY A N 1
ATOM 577 C CA . GLY A 1 71 ? -0.734 -5.301 7.720 1.00 96.88 71 GLY A CA 1
ATOM 578 C C . GLY A 1 71 ? -2.010 -4.620 8.215 1.00 96.88 71 GLY A C 1
ATOM 579 O O . GLY A 1 71 ? -2.827 -5.243 8.893 1.00 96.88 71 GLY A O 1
ATOM 580 N N . THR A 1 72 ? -2.248 -3.372 7.804 1.00 98.00 72 THR A N 1
ATOM 581 C CA . THR A 1 72 ? -3.480 -2.640 8.148 1.00 98.00 72 THR A CA 1
ATOM 582 C C . THR A 1 72 ? -4.730 -3.369 7.649 1.00 98.00 72 THR A C 1
ATOM 584 O O . THR A 1 72 ? -5.667 -3.584 8.422 1.00 98.00 72 THR A O 1
ATOM 587 N N . LEU A 1 73 ? -4.736 -3.804 6.386 1.00 98.19 73 LEU A N 1
ATOM 588 C CA . LEU A 1 73 ? -5.845 -4.551 5.795 1.00 98.19 73 LEU A CA 1
ATOM 589 C C . LEU A 1 73 ? -6.072 -5.882 6.530 1.00 98.19 73 LEU A C 1
ATOM 591 O O . LEU A 1 73 ? -7.191 -6.179 6.952 1.00 98.19 73 LEU A O 1
ATOM 595 N N . LYS A 1 74 ? -5.001 -6.640 6.793 1.00 97.56 74 LYS A N 1
ATOM 596 C CA . LYS A 1 74 ? -5.038 -7.889 7.570 1.00 97.56 74 LYS A CA 1
ATOM 597 C C . LYS A 1 74 ? -5.622 -7.680 8.970 1.00 97.56 74 LYS A C 1
ATOM 599 O O . LYS A 1 74 ? -6.384 -8.523 9.444 1.00 97.56 74 LYS A O 1
ATOM 604 N N . GLY A 1 75 ? -5.281 -6.577 9.636 1.00 97.44 75 GLY A N 1
ATOM 605 C CA . GLY A 1 75 ? -5.820 -6.202 10.946 1.00 97.44 75 GLY A CA 1
ATOM 606 C C . GLY A 1 75 ? -7.327 -5.935 10.911 1.00 97.44 75 GLY A C 1
ATOM 607 O O . GLY A 1 75 ? -8.067 -6.474 11.738 1.00 97.44 75 GLY A O 1
ATOM 608 N N . LEU A 1 76 ? -7.798 -5.177 9.915 1.00 98.00 76 LEU A N 1
ATOM 609 C CA . LEU A 1 76 ? -9.217 -4.852 9.724 1.00 98.00 76 LEU A CA 1
ATOM 610 C C . LEU A 1 76 ? -10.071 -6.084 9.382 1.00 98.00 76 LEU A C 1
ATOM 612 O O . LEU A 1 76 ? -11.197 -6.219 9.873 1.00 98.00 76 LEU A O 1
ATOM 616 N N . LEU A 1 77 ? -9.540 -7.008 8.577 1.00 97.44 77 LEU A N 1
ATOM 617 C CA . LEU A 1 77 ? -10.269 -8.194 8.115 1.00 97.44 77 LEU A CA 1
ATOM 618 C C . LEU A 1 77 ? -10.398 -9.300 9.178 1.00 97.44 77 LEU A C 1
ATOM 620 O O . LEU A 1 77 ? -11.219 -10.203 9.030 1.00 97.44 77 LEU A O 1
ATOM 624 N N . LYS A 1 78 ? -9.688 -9.221 10.313 1.00 97.06 78 LYS A N 1
ATOM 625 C CA . LYS A 1 78 ? -9.872 -10.169 11.430 1.00 97.06 78 LYS A CA 1
ATOM 626 C C . LYS A 1 78 ? -11.307 -10.154 11.967 1.00 97.06 78 LYS A C 1
ATOM 628 O O . LYS A 1 78 ? -11.970 -9.118 11.979 1.00 97.06 78 LYS A O 1
ATOM 633 N N . ARG A 1 79 ? -11.774 -11.292 12.504 1.00 94.81 79 ARG A N 1
ATOM 634 C CA . ARG A 1 79 ? -13.103 -11.421 13.149 1.00 94.81 79 ARG A CA 1
ATOM 635 C C . ARG A 1 79 ? -13.362 -10.307 14.172 1.00 94.81 79 ARG A C 1
ATOM 637 O O . ARG A 1 79 ? -14.447 -9.736 14.201 1.00 94.81 79 ARG A O 1
ATOM 644 N N . ARG A 1 80 ? -12.352 -9.996 14.987 1.00 94.19 80 ARG A N 1
ATOM 645 C CA . ARG A 1 80 ? -12.273 -8.774 15.790 1.00 94.19 80 ARG A CA 1
ATOM 646 C C . ARG A 1 80 ? -11.217 -7.873 15.140 1.00 94.19 80 ARG A C 1
ATOM 648 O O . ARG A 1 80 ? -10.066 -8.309 15.099 1.00 94.19 80 ARG A O 1
ATOM 655 N N . PRO A 1 81 ? -11.582 -6.688 14.619 1.00 96.62 81 PRO A N 1
ATOM 656 C CA . PRO A 1 81 ? -10.630 -5.808 13.954 1.00 96.62 81 PRO A CA 1
ATOM 657 C C . PRO A 1 81 ? -9.552 -5.353 14.937 1.00 96.62 81 PRO A C 1
ATOM 659 O O . PRO A 1 81 ? -9.861 -4.943 16.058 1.00 96.62 81 PRO A O 1
ATOM 662 N N . LEU A 1 82 ? -8.299 -5.430 14.498 1.00 97.00 82 LEU A N 1
ATOM 663 C CA . LEU A 1 82 ? -7.120 -5.003 15.248 1.00 97.00 82 LEU A CA 1
ATOM 664 C C . LEU A 1 82 ? -6.398 -3.889 14.491 1.00 97.00 82 LEU A C 1
ATOM 666 O O . LEU A 1 82 ? -6.424 -3.837 13.261 1.00 97.00 82 LEU A O 1
ATOM 670 N N . PHE A 1 83 ? -5.748 -3.014 15.245 1.00 97.56 83 PHE A N 1
ATOM 671 C CA . PHE A 1 83 ? -4.851 -2.002 14.723 1.00 97.56 83 PHE A CA 1
ATOM 672 C C . PHE A 1 83 ? -3.472 -2.619 14.480 1.00 97.56 83 PHE A C 1
ATOM 674 O O . PHE A 1 83 ? -2.905 -3.251 15.375 1.00 97.56 83 PHE A O 1
ATOM 681 N N . PHE A 1 84 ? -2.943 -2.425 13.274 1.00 97.19 84 PHE A N 1
ATOM 682 C CA . PHE A 1 84 ? -1.582 -2.813 12.924 1.00 97.19 84 PHE A CA 1
ATOM 683 C C . PHE A 1 84 ? -0.604 -1.717 13.351 1.00 97.19 84 PHE A C 1
ATOM 685 O O . PHE A 1 84 ? -0.725 -0.574 12.909 1.00 97.19 84 PHE A O 1
ATOM 692 N N . THR A 1 85 ? 0.359 -2.062 14.203 1.00 92.75 85 THR A N 1
ATOM 693 C CA . THR A 1 85 ? 1.330 -1.102 14.753 1.00 92.75 85 THR A CA 1
ATOM 694 C C . THR A 1 85 ? 2.593 -0.983 13.902 1.00 92.75 85 THR A C 1
ATOM 696 O O . THR A 1 85 ? 3.256 0.049 13.960 1.00 92.75 85 THR A O 1
ATOM 699 N N . GLY A 1 86 ? 2.934 -2.027 13.134 1.00 88.56 86 GLY A N 1
ATOM 700 C CA . GLY A 1 86 ? 4.229 -2.149 12.457 1.00 88.56 86 GLY A CA 1
ATOM 701 C C . GLY A 1 86 ? 5.421 -2.338 13.402 1.00 88.56 86 GLY A C 1
ATOM 702 O O . GLY A 1 86 ? 6.555 -2.166 12.978 1.00 88.56 86 GLY A O 1
ATOM 703 N N . GLN A 1 87 ? 5.184 -2.639 14.682 1.00 88.56 87 GLN A N 1
ATOM 704 C CA . GLN A 1 87 ? 6.241 -2.900 15.664 1.00 88.56 87 GLN A CA 1
ATOM 705 C C . GLN A 1 87 ? 6.530 -4.401 15.731 1.00 88.56 87 GLN A C 1
ATOM 707 O O . GLN A 1 87 ? 5.588 -5.194 15.710 1.00 88.56 87 GLN A O 1
ATOM 712 N N . GLU A 1 88 ? 7.801 -4.788 15.863 1.00 81.81 88 GLU A N 1
ATOM 713 C CA . GLU A 1 88 ? 8.212 -6.200 15.922 1.00 81.81 88 GLU A CA 1
ATOM 714 C C . GLU A 1 88 ? 7.540 -6.952 17.085 1.00 81.81 88 GLU A C 1
ATOM 716 O O . GLU A 1 88 ? 6.970 -8.023 16.872 1.00 81.81 88 GLU A O 1
ATOM 721 N N . ASP A 1 89 ? 7.507 -6.347 18.278 1.00 82.62 89 ASP A N 1
ATOM 722 C CA . ASP A 1 89 ? 7.038 -6.996 19.512 1.00 82.62 89 ASP A CA 1
ATOM 723 C C . ASP A 1 89 ? 5.503 -7.063 19.661 1.00 82.62 89 ASP A C 1
ATOM 725 O O . ASP A 1 89 ? 4.972 -7.948 20.332 1.00 82.62 89 ASP A O 1
ATOM 729 N N . GLU A 1 90 ? 4.755 -6.138 19.048 1.00 87.31 90 GLU A N 1
ATOM 730 C CA . GLU A 1 90 ? 3.285 -6.073 19.145 1.00 87.31 90 GLU A CA 1
ATOM 731 C C . GLU A 1 90 ? 2.671 -5.658 17.800 1.00 87.31 90 GLU A C 1
ATOM 733 O O . GLU A 1 90 ? 1.998 -4.632 17.704 1.00 87.31 90 GLU A O 1
ATOM 738 N N . GLN A 1 91 ? 2.881 -6.451 16.741 1.00 90.12 91 GLN A N 1
ATOM 739 C CA . GLN A 1 91 ? 2.419 -6.124 15.378 1.00 90.12 91 GLN A CA 1
ATOM 740 C C . GLN A 1 91 ? 0.917 -5.801 15.282 1.00 90.12 91 GLN A C 1
ATOM 742 O O . GLN A 1 91 ? 0.502 -5.032 14.415 1.00 90.12 91 GLN A O 1
ATOM 747 N N . MET A 1 92 ? 0.087 -6.393 16.146 1.00 94.00 92 MET A N 1
ATOM 748 C CA . MET A 1 92 ? -1.368 -6.223 16.153 1.00 94.00 92 MET A CA 1
ATOM 749 C C . MET A 1 92 ? -1.881 -6.016 17.574 1.00 94.00 92 MET A C 1
ATOM 751 O O . MET A 1 92 ? -1.620 -6.841 18.447 1.00 94.00 92 MET A O 1
ATOM 755 N N . ARG A 1 93 ? -2.707 -4.989 17.779 1.00 95.19 93 ARG A N 1
ATOM 756 C CA . ARG A 1 93 ? -3.351 -4.722 19.072 1.00 95.19 93 ARG A CA 1
ATOM 757 C C . ARG A 1 93 ? -4.760 -4.165 18.934 1.00 95.19 93 ARG A C 1
ATOM 759 O O . ARG A 1 93 ? -5.221 -3.845 17.843 1.00 95.19 93 ARG A O 1
ATOM 766 N N . ASP A 1 94 ? -5.452 -4.026 20.059 1.00 95.31 94 ASP A N 1
ATOM 767 C CA . ASP A 1 94 ? -6.723 -3.306 20.098 1.00 95.31 94 ASP A CA 1
ATOM 768 C C . ASP A 1 94 ? -6.545 -1.820 19.748 1.00 95.31 94 ASP A C 1
ATOM 770 O O . ASP A 1 94 ? -5.549 -1.189 20.120 1.00 95.31 94 ASP A O 1
ATOM 774 N N . PHE A 1 95 ? -7.563 -1.262 19.090 1.00 95.50 95 PHE A N 1
ATOM 775 C CA . PHE A 1 95 ? -7.685 0.177 18.879 1.00 95.50 95 PHE A CA 1
ATOM 776 C C . PHE A 1 95 ? -7.796 0.915 20.216 1.00 95.50 95 PHE A C 1
ATOM 778 O O . PHE A 1 95 ? -8.497 0.483 21.138 1.00 95.50 95 PHE A O 1
ATOM 785 N N . GLU A 1 96 ? -7.121 2.050 20.286 1.00 93.88 96 GLU A N 1
ATOM 786 C CA . GLU A 1 96 ? -6.995 2.888 21.469 1.00 93.88 96 GLU A CA 1
ATOM 787 C C . GLU A 1 96 ? -7.333 4.349 21.196 1.00 93.88 96 GLU A C 1
ATOM 789 O O . GLU A 1 96 ? -7.959 4.983 22.040 1.00 93.88 96 GLU A O 1
ATOM 794 N N . TRP A 1 97 ? -6.984 4.868 20.017 1.00 94.12 97 TRP A N 1
ATOM 795 C CA . TRP A 1 97 ? -7.115 6.294 19.715 1.00 94.12 97 TRP A CA 1
ATOM 796 C C . TRP A 1 97 ? -7.874 6.546 18.420 1.00 94.12 97 TRP A C 1
ATOM 798 O O . TRP A 1 97 ? -7.763 5.803 17.443 1.00 94.12 97 TRP A O 1
ATOM 808 N N . LEU A 1 98 ? -8.614 7.652 18.363 1.00 91.56 98 LEU A N 1
ATOM 809 C CA . LEU A 1 98 ? -9.362 8.052 17.170 1.00 91.56 98 LEU A CA 1
ATOM 810 C C . LEU A 1 98 ? -8.425 8.312 15.980 1.00 91.56 98 LEU A C 1
ATOM 812 O O . LEU A 1 98 ? -8.801 8.106 14.826 1.00 91.56 98 LEU A O 1
ATOM 816 N N . GLY A 1 99 ? -7.183 8.721 16.259 1.00 93.75 99 GLY A N 1
ATOM 817 C CA . GLY A 1 99 ? -6.123 8.833 15.257 1.00 93.75 99 GLY A CA 1
ATOM 818 C C . GLY A 1 99 ? -5.850 7.524 14.512 1.00 93.75 99 GLY A C 1
ATOM 819 O O . GLY A 1 99 ? -5.662 7.556 13.301 1.00 93.75 99 GLY A O 1
ATOM 820 N N . GLU A 1 100 ? -5.921 6.382 15.196 1.00 96.56 100 GLU A N 1
ATOM 821 C CA . GLU A 1 100 ? -5.679 5.057 14.609 1.00 96.56 100 GLU A CA 1
ATOM 822 C C . GLU A 1 100 ? -6.809 4.657 13.665 1.00 96.56 100 GLU A C 1
ATOM 824 O O . GLU A 1 100 ? -6.563 4.174 12.563 1.00 96.56 100 GLU A O 1
ATOM 829 N N . VAL A 1 101 ? -8.058 4.933 14.055 1.00 96.62 101 VAL A N 1
ATOM 830 C CA . VAL A 1 101 ? -9.223 4.708 13.189 1.00 96.62 101 VAL A CA 1
ATOM 831 C C . VAL A 1 101 ? -9.110 5.567 11.930 1.00 96.62 101 VAL A C 1
ATOM 833 O O . VAL A 1 101 ? -9.242 5.048 10.826 1.00 96.62 101 VAL A O 1
ATOM 836 N N . ARG A 1 102 ? -8.791 6.862 12.077 1.00 96.12 102 ARG A N 1
ATOM 837 C CA . ARG A 1 102 ? -8.574 7.772 10.937 1.00 96.12 102 ARG A CA 1
ATOM 838 C C . ARG A 1 102 ? -7.431 7.306 10.037 1.00 96.12 102 ARG A C 1
ATOM 840 O O . ARG A 1 102 ? -7.556 7.369 8.817 1.00 96.12 102 ARG A O 1
ATOM 847 N N . GLN A 1 103 ? -6.341 6.815 10.622 1.00 96.62 103 GLN A N 1
ATOM 848 C CA . GLN A 1 103 ? -5.220 6.252 9.877 1.00 96.62 103 GLN A CA 1
ATOM 849 C C . GLN A 1 103 ? -5.657 5.035 9.055 1.00 96.62 103 GLN A C 1
ATOM 851 O O . GLN A 1 103 ? -5.366 4.989 7.861 1.00 96.62 103 GLN A O 1
ATOM 856 N N . CYS A 1 104 ? -6.372 4.081 9.659 1.00 98.06 104 CYS A N 1
ATOM 857 C CA . CYS A 1 104 ? -6.897 2.914 8.952 1.00 98.06 104 CYS A CA 1
ATOM 858 C C . CYS A 1 104 ? -7.852 3.314 7.824 1.00 98.06 104 CYS A C 1
ATOM 860 O O . CYS A 1 104 ? -7.720 2.792 6.722 1.00 98.06 104 CYS A O 1
ATOM 862 N N . THR A 1 105 ? -8.755 4.272 8.061 1.00 97.81 105 THR A N 1
ATOM 863 C CA . THR A 1 105 ? -9.647 4.803 7.019 1.00 97.81 105 THR A CA 1
ATOM 864 C C . THR A 1 105 ? -8.856 5.393 5.855 1.00 97.81 105 THR A C 1
ATOM 866 O O . THR A 1 105 ? -9.149 5.092 4.703 1.00 97.81 105 THR A O 1
ATOM 869 N N . ARG A 1 106 ? -7.825 6.199 6.135 1.00 96.75 106 ARG A N 1
ATOM 870 C CA . ARG A 1 106 ? -7.003 6.814 5.086 1.00 96.75 106 ARG A CA 1
ATOM 871 C C . ARG A 1 106 ? -6.226 5.773 4.283 1.00 96.75 106 ARG A C 1
ATOM 873 O O . ARG A 1 106 ? -6.204 5.856 3.062 1.00 96.75 106 ARG A O 1
ATOM 880 N N . ILE A 1 107 ? -5.622 4.785 4.949 1.00 97.88 107 ILE A N 1
ATOM 881 C CA . ILE A 1 107 ? -4.928 3.676 4.273 1.00 97.88 107 ILE A CA 1
ATOM 882 C C . ILE A 1 107 ? -5.910 2.877 3.412 1.00 97.88 107 ILE A C 1
ATOM 884 O O . ILE A 1 107 ? -5.605 2.603 2.258 1.00 97.88 107 ILE A O 1
ATOM 888 N N . LEU A 1 108 ? -7.099 2.560 3.932 1.00 98.31 108 LEU A N 1
ATOM 889 C CA . LEU A 1 108 ? -8.130 1.858 3.171 1.00 98.31 108 LEU A CA 1
ATOM 890 C C . LEU A 1 108 ? -8.540 2.637 1.917 1.00 98.31 108 LEU A C 1
ATOM 892 O O . LEU A 1 108 ? -8.632 2.061 0.842 1.00 98.31 108 LEU A O 1
ATOM 896 N N . ARG A 1 109 ? -8.723 3.954 2.023 1.00 97.81 109 ARG A N 1
ATOM 897 C CA . ARG A 1 109 ? -9.044 4.782 0.856 1.00 97.81 109 ARG A CA 1
ATOM 898 C C . ARG A 1 109 ? -7.921 4.788 -0.180 1.00 97.81 109 ARG A C 1
ATOM 900 O O . ARG A 1 109 ? -8.211 4.671 -1.363 1.00 97.81 109 ARG A O 1
ATOM 907 N N . ARG A 1 110 ? -6.654 4.835 0.243 1.00 97.75 110 ARG A N 1
ATOM 908 C CA . ARG A 1 110 ? -5.507 4.708 -0.676 1.00 97.75 110 ARG A CA 1
ATOM 909 C C . ARG A 1 110 ? -5.490 3.359 -1.386 1.00 97.75 110 ARG A C 1
ATOM 911 O O . ARG A 1 110 ? -5.331 3.331 -2.600 1.00 97.75 110 ARG A O 1
ATOM 918 N N . LEU A 1 111 ? -5.714 2.273 -0.642 1.00 97.94 111 LEU A N 1
ATOM 919 C CA . LEU A 1 111 ? -5.831 0.922 -1.193 1.00 97.94 111 LEU A CA 1
ATOM 920 C C . LEU A 1 111 ? -6.893 0.865 -2.295 1.00 97.94 111 LEU A C 1
ATOM 922 O O . LEU A 1 111 ? -6.594 0.432 -3.398 1.00 97.94 111 LEU A O 1
ATOM 926 N N . MET A 1 112 ? -8.098 1.371 -2.023 1.00 97.25 112 MET A N 1
ATOM 927 C CA . MET A 1 112 ? -9.207 1.374 -2.984 1.00 97.25 112 MET A CA 1
ATOM 928 C C . MET A 1 112 ? -8.879 2.141 -4.268 1.00 97.25 112 MET A C 1
ATOM 930 O O . MET A 1 112 ? -9.184 1.681 -5.365 1.00 97.25 112 MET A O 1
ATOM 934 N N . VAL A 1 113 ? -8.261 3.316 -4.135 1.00 96.88 113 VAL A N 1
ATOM 935 C CA . VAL A 1 113 ? -7.950 4.184 -5.276 1.00 96.88 113 VAL A CA 1
ATOM 936 C C . VAL A 1 113 ? -6.817 3.605 -6.127 1.00 96.88 113 VAL A C 1
ATOM 938 O O . VAL A 1 113 ? -6.899 3.625 -7.354 1.00 96.88 113 VAL A O 1
ATOM 941 N N . VAL A 1 114 ? -5.787 3.034 -5.497 1.00 97.75 114 VAL A N 1
ATOM 942 C CA . VAL A 1 114 ? -4.697 2.358 -6.216 1.00 97.75 114 VAL A CA 1
ATOM 943 C C . VAL A 1 114 ? -5.172 1.052 -6.857 1.00 97.75 114 VAL A C 1
ATOM 945 O O . VAL A 1 114 ? -4.793 0.772 -7.988 1.00 97.75 114 VAL A O 1
ATOM 948 N N . ASP A 1 115 ? -6.024 0.277 -6.185 1.00 97.81 115 ASP A N 1
ATOM 949 C CA . ASP A 1 115 ? -6.626 -0.946 -6.737 1.00 97.81 115 ASP A CA 1
ATOM 950 C C . ASP A 1 115 ? -7.442 -0.651 -8.001 1.00 97.81 115 ASP A C 1
ATOM 952 O O . ASP A 1 115 ? -7.253 -1.308 -9.023 1.00 97.81 115 ASP A O 1
ATOM 956 N N . GLY A 1 116 ? -8.256 0.410 -7.979 1.00 96.19 116 GLY A N 1
ATOM 957 C CA . GLY A 1 116 ? -8.988 0.873 -9.159 1.00 96.19 116 GLY A CA 1
ATOM 958 C C . GLY A 1 116 ? -8.075 1.362 -10.292 1.00 96.19 116 GLY A C 1
ATOM 959 O O . GLY A 1 116 ? -8.342 1.082 -11.462 1.00 96.19 116 GLY A O 1
ATOM 960 N N . LEU A 1 117 ? -6.968 2.046 -9.973 1.00 97.38 117 LEU A N 1
ATOM 961 C CA . LEU A 1 117 ? -5.956 2.402 -10.973 1.00 97.38 117 LEU A CA 1
ATOM 962 C C . LEU A 1 117 ? -5.348 1.145 -11.602 1.00 97.38 117 LEU A C 1
ATOM 964 O O . LEU A 1 117 ? -5.344 1.022 -12.824 1.00 97.38 117 LEU A O 1
ATOM 968 N N . LEU A 1 118 ? -4.884 0.196 -10.791 1.00 96.56 118 LEU A N 1
ATOM 969 C CA . LEU A 1 118 ? -4.286 -1.049 -11.275 1.00 96.56 118 LEU A CA 1
ATOM 970 C C . LEU A 1 118 ? -5.261 -1.857 -12.137 1.00 96.56 118 LEU A C 1
ATOM 972 O O . LEU A 1 118 ? -4.851 -2.404 -13.158 1.00 96.56 118 LEU A O 1
ATOM 976 N N . GLU A 1 119 ? -6.552 -1.865 -11.805 1.00 95.62 119 GLU A N 1
ATOM 977 C CA . GLU A 1 119 ? -7.588 -2.467 -12.645 1.00 95.62 119 GLU A CA 1
ATOM 978 C C . GLU A 1 119 ? -7.668 -1.825 -14.037 1.00 95.62 119 GLU A C 1
ATOM 980 O O . GLU A 1 119 ? -7.793 -2.520 -15.051 1.00 95.62 119 GLU A O 1
ATOM 985 N N . VAL A 1 120 ? -7.613 -0.494 -14.112 1.00 95.44 120 VAL A N 1
ATOM 986 C CA . VAL A 1 120 ? -7.616 0.243 -15.384 1.00 95.44 120 VAL A CA 1
ATOM 987 C C . VAL A 1 120 ? -6.348 -0.042 -16.191 1.00 95.44 120 VAL A C 1
ATOM 989 O O . VAL A 1 120 ? -6.432 -0.323 -17.390 1.00 95.44 120 VAL A O 1
ATOM 992 N N . LEU A 1 121 ? -5.181 -0.030 -15.545 1.00 95.00 121 LEU A N 1
ATOM 993 C CA . LEU A 1 121 ? -3.907 -0.333 -16.201 1.00 95.00 121 LEU A CA 1
ATOM 994 C C . LEU A 1 121 ? -3.880 -1.779 -16.720 1.00 95.00 121 LEU A C 1
ATOM 996 O O . LEU A 1 121 ? -3.524 -2.022 -17.872 1.00 95.00 121 LEU A O 1
ATOM 1000 N N . ALA A 1 122 ? -4.359 -2.736 -15.923 1.00 93.75 122 ALA A N 1
ATOM 1001 C CA . ALA A 1 122 ? -4.439 -4.143 -16.306 1.00 93.75 122 ALA A CA 1
ATOM 1002 C C . ALA A 1 122 ? -5.373 -4.383 -17.500 1.00 93.75 122 ALA A C 1
ATOM 1004 O O . ALA A 1 122 ? -5.100 -5.253 -18.322 1.00 93.75 122 ALA A O 1
ATOM 1005 N N . ARG A 1 123 ? -6.458 -3.609 -17.636 1.00 92.50 123 ARG A N 1
ATOM 1006 C CA . ARG A 1 123 ? -7.348 -3.676 -18.811 1.00 92.50 123 ARG A CA 1
ATOM 1007 C C . ARG A 1 123 ? -6.721 -3.110 -20.082 1.00 92.50 123 ARG A C 1
ATOM 1009 O O . ARG A 1 123 ? -7.147 -3.482 -21.170 1.00 92.50 123 ARG A O 1
ATOM 1016 N N . SER A 1 124 ? -5.730 -2.231 -19.946 1.00 91.00 124 SER A N 1
ATOM 1017 C CA . SER A 1 124 ? -4.957 -1.701 -21.076 1.00 91.00 124 SER A CA 1
ATOM 1018 C C . SER A 1 124 ? -3.882 -2.679 -21.569 1.00 91.00 124 SER A C 1
ATOM 1020 O O . SER A 1 124 ? -3.339 -2.486 -22.656 1.00 91.00 124 SER A O 1
ATOM 1022 N N . CYS A 1 125 ? -3.578 -3.725 -20.792 1.00 90.81 125 CYS A N 1
ATOM 1023 C CA . CYS A 1 125 ? -2.610 -4.750 -21.169 1.00 90.81 125 CYS A CA 1
ATOM 1024 C C . CYS A 1 125 ? -3.199 -5.723 -22.207 1.00 90.81 125 CYS A C 1
ATOM 1026 O O . CYS A 1 125 ? -4.394 -6.037 -22.147 1.00 90.81 125 CYS A O 1
ATOM 1028 N N . PRO A 1 126 ? -2.384 -6.277 -23.126 1.00 86.81 126 PRO A N 1
ATOM 1029 C CA . PRO A 1 126 ? -2.829 -7.356 -23.997 1.00 86.81 126 PRO A CA 1
ATOM 1030 C C . PRO A 1 126 ? -3.320 -8.570 -23.181 1.00 86.81 126 PRO A C 1
ATOM 1032 O O . PRO A 1 126 ? -2.710 -8.915 -22.161 1.00 86.81 126 PRO A O 1
ATOM 1035 N N . PRO A 1 127 ? -4.402 -9.253 -23.605 1.00 79.94 127 PRO A N 1
ATOM 1036 C CA . PRO A 1 127 ? -4.945 -10.394 -22.874 1.00 79.94 127 PRO A CA 1
ATOM 1037 C C . PRO A 1 127 ? -3.899 -11.489 -22.625 1.00 79.94 127 PRO A C 1
ATOM 1039 O O . PRO A 1 127 ? -3.235 -11.948 -23.553 1.00 79.94 127 PRO A O 1
ATOM 1042 N N . GLY A 1 128 ? -3.772 -11.923 -21.368 1.00 76.00 128 GLY A N 1
ATOM 1043 C CA . GLY A 1 128 ? -2.826 -12.970 -20.962 1.00 76.00 128 GLY A CA 1
ATOM 1044 C C . GLY A 1 128 ? -1.359 -12.531 -20.888 1.00 76.00 128 GLY A C 1
ATOM 1045 O O . GLY A 1 128 ? -0.499 -13.385 -20.698 1.00 76.00 128 GLY A O 1
ATOM 1046 N N . GLN A 1 129 ? -1.070 -11.234 -21.029 1.00 78.00 129 GLN A N 1
ATOM 1047 C CA . GLN A 1 129 ? 0.291 -10.679 -21.029 1.00 78.00 129 GLN A CA 1
ATOM 1048 C C . GLN A 1 129 ? 0.438 -9.520 -20.031 1.00 78.00 129 GLN A C 1
ATOM 1050 O O . GLN A 1 129 ? 1.224 -8.600 -20.243 1.00 78.00 129 GLN A O 1
ATOM 1055 N N . ASP A 1 130 ? -0.337 -9.527 -18.939 1.00 77.12 130 ASP A N 1
ATOM 1056 C CA . ASP A 1 130 ? -0.182 -8.499 -17.904 1.00 77.12 130 ASP A CA 1
ATOM 1057 C C . ASP A 1 130 ? 1.179 -8.626 -17.197 1.00 77.12 130 ASP A C 1
ATOM 1059 O O . ASP A 1 130 ? 1.783 -7.610 -16.875 1.00 77.12 130 ASP A O 1
ATOM 1063 N N . GLY A 1 131 ? 1.727 -9.837 -17.070 1.00 80.19 131 GLY A N 1
ATOM 1064 C CA . GLY A 1 131 ? 3.081 -10.081 -16.571 1.00 80.19 131 GLY A CA 1
ATOM 1065 C C . GLY A 1 131 ? 3.197 -10.066 -15.045 1.00 80.19 131 GLY A C 1
ATOM 1066 O O . GLY A 1 131 ? 4.312 -10.045 -14.530 1.00 80.19 131 GLY A O 1
ATOM 1067 N N . ILE A 1 132 ? 2.079 -10.087 -14.313 1.00 84.94 132 ILE A N 1
ATOM 1068 C CA . ILE A 1 132 ? 2.051 -10.000 -12.844 1.00 84.94 132 ILE A CA 1
ATOM 1069 C C . ILE A 1 132 ? 2.512 -11.323 -12.208 1.00 84.94 132 ILE A C 1
ATOM 1071 O O . ILE A 1 132 ? 2.057 -12.401 -12.590 1.00 84.94 132 ILE A O 1
ATOM 1075 N N . ALA A 1 133 ? 3.395 -11.245 -11.210 1.00 82.62 133 ALA A N 1
ATOM 1076 C CA . ALA A 1 133 ? 3.886 -12.366 -10.413 1.00 82.62 133 ALA A CA 1
ATOM 1077 C C . ALA A 1 133 ? 3.399 -12.240 -8.949 1.00 82.62 133 ALA A C 1
ATOM 1079 O O . ALA A 1 133 ? 4.002 -11.506 -8.164 1.00 82.62 133 ALA A O 1
ATOM 1080 N N . PRO A 1 134 ? 2.336 -12.969 -8.541 1.00 77.19 134 PRO A N 1
ATOM 1081 C CA . PRO A 1 134 ? 1.636 -12.758 -7.266 1.00 77.19 134 PRO A CA 1
ATOM 1082 C C . PRO A 1 134 ? 2.471 -12.756 -5.982 1.00 77.19 134 PRO A C 1
ATOM 1084 O O . PRO A 1 134 ? 2.093 -12.091 -5.026 1.00 77.19 134 PRO A O 1
ATOM 1087 N N . LEU A 1 135 ? 3.574 -13.509 -5.943 1.00 72.31 135 LEU A N 1
ATOM 1088 C CA . LEU A 1 135 ? 4.422 -13.653 -4.752 1.00 72.31 135 LEU A CA 1
ATOM 1089 C C . LEU A 1 135 ? 5.655 -12.742 -4.765 1.00 72.31 135 LEU A C 1
ATOM 1091 O O . LEU A 1 135 ? 6.373 -12.670 -3.771 1.00 72.31 135 LEU A O 1
ATOM 1095 N N . GLU A 1 136 ? 5.931 -12.091 -5.893 1.00 76.25 136 GLU A N 1
ATOM 1096 C CA . GLU A 1 136 ? 7.150 -11.303 -6.094 1.00 76.25 136 GLU A CA 1
ATOM 1097 C C . GLU A 1 136 ? 6.853 -9.810 -6.227 1.00 76.25 136 GLU A C 1
ATOM 1099 O O . GLU A 1 136 ? 7.731 -8.995 -5.942 1.00 76.25 136 GLU A O 1
ATOM 1104 N N . ASP A 1 137 ? 5.637 -9.445 -6.634 1.00 85.50 137 ASP A N 1
ATOM 1105 C CA . ASP A 1 137 ? 5.263 -8.068 -6.924 1.00 85.50 137 ASP A CA 1
ATOM 1106 C C . ASP A 1 137 ? 4.560 -7.369 -5.762 1.00 85.50 137 ASP A C 1
ATOM 1108 O O . ASP A 1 137 ? 3.741 -7.934 -5.038 1.00 85.50 137 ASP A O 1
ATOM 1112 N N . THR A 1 138 ? 4.838 -6.074 -5.657 1.00 93.62 138 THR A N 1
ATOM 1113 C CA . THR A 1 138 ? 4.115 -5.129 -4.813 1.00 93.62 138 THR A CA 1
ATOM 1114 C C . THR A 1 138 ? 3.514 -4.026 -5.675 1.00 93.62 138 THR A C 1
ATOM 1116 O O . THR A 1 138 ? 3.989 -3.746 -6.780 1.00 93.62 138 THR A O 1
ATOM 1119 N N . TYR A 1 139 ? 2.443 -3.399 -5.191 1.00 94.94 139 TYR A N 1
ATOM 1120 C CA . TYR A 1 139 ? 1.701 -2.387 -5.951 1.00 94.94 139 TYR A CA 1
ATOM 1121 C C . TYR A 1 139 ? 2.588 -1.242 -6.472 1.00 94.94 139 TYR A C 1
ATOM 1123 O O . TYR A 1 139 ? 2.444 -0.815 -7.614 1.00 94.94 139 TYR A O 1
ATOM 1131 N N . ASP A 1 140 ? 3.519 -0.759 -5.651 1.00 94.56 140 ASP A N 1
ATOM 1132 C CA . ASP A 1 140 ? 4.454 0.320 -5.963 1.00 94.56 140 ASP A CA 1
ATOM 1133 C C . ASP A 1 140 ? 5.406 -0.087 -7.089 1.00 94.56 140 ASP A C 1
ATOM 1135 O O . ASP A 1 140 ? 5.550 0.645 -8.071 1.00 94.56 140 ASP A O 1
ATOM 1139 N N . ARG A 1 141 ? 5.958 -1.303 -7.010 1.00 93.94 141 ARG A N 1
ATOM 1140 C CA . ARG A 1 141 ? 6.790 -1.880 -8.066 1.00 93.94 141 ARG A CA 1
ATOM 1141 C C . ARG A 1 141 ? 6.045 -1.974 -9.391 1.00 93.94 141 ARG A C 1
ATOM 1143 O O . ARG A 1 141 ? 6.616 -1.639 -10.432 1.00 93.94 141 ARG A O 1
ATOM 1150 N N . LEU A 1 142 ? 4.784 -2.409 -9.372 1.00 95.19 142 LEU A N 1
ATOM 1151 C CA . LEU A 1 142 ? 3.970 -2.499 -10.585 1.00 95.19 142 LEU A CA 1
ATOM 1152 C C . LEU A 1 142 ? 3.743 -1.124 -11.219 1.00 95.19 142 LEU A C 1
ATOM 1154 O O . LEU A 1 142 ? 3.923 -0.979 -12.427 1.00 95.19 142 LEU A O 1
ATOM 1158 N N . LEU A 1 143 ? 3.393 -0.115 -10.416 1.00 96.88 143 LEU A N 1
ATOM 1159 C CA . LEU A 1 143 ? 3.126 1.242 -10.902 1.00 96.88 143 LEU A CA 1
ATOM 1160 C C . LEU A 1 143 ? 4.361 1.872 -11.555 1.00 96.88 143 LEU A C 1
ATOM 1162 O O . LEU A 1 143 ? 4.271 2.404 -12.663 1.00 96.88 143 LEU A O 1
ATOM 1166 N N . VAL A 1 144 ? 5.519 1.786 -10.896 1.00 96.69 144 VAL A N 1
ATOM 1167 C CA . VAL A 1 144 ? 6.772 2.346 -11.422 1.00 96.69 144 VAL A CA 1
ATOM 1168 C C . VAL A 1 144 ? 7.232 1.582 -12.662 1.00 96.69 144 VAL A C 1
ATOM 1170 O O . VAL A 1 144 ? 7.639 2.205 -13.640 1.00 96.69 144 VAL A O 1
ATOM 1173 N N . THR A 1 145 ? 7.119 0.251 -12.673 1.00 95.56 145 THR A N 1
ATOM 1174 C CA . THR A 1 145 ? 7.491 -0.569 -13.841 1.00 95.56 145 THR A CA 1
ATOM 1175 C C . THR A 1 145 ? 6.611 -0.245 -15.044 1.00 95.56 145 THR A C 1
ATOM 1177 O O . THR A 1 145 ? 7.130 0.019 -16.129 1.00 95.56 145 THR A O 1
ATOM 1180 N N . TYR A 1 146 ? 5.290 -0.198 -14.854 1.00 96.25 146 TYR A N 1
ATOM 1181 C CA . TYR A 1 146 ? 4.338 0.135 -15.912 1.00 96.25 146 TYR A CA 1
ATOM 1182 C C . TYR A 1 146 ? 4.616 1.529 -16.496 1.00 96.25 146 TYR A C 1
ATOM 1184 O O . TYR A 1 146 ? 4.742 1.687 -17.712 1.00 96.25 146 TYR A O 1
ATOM 1192 N N . TRP A 1 147 ? 4.797 2.540 -15.639 1.00 96.69 147 TRP A N 1
ATOM 1193 C CA . TRP A 1 147 ? 5.127 3.891 -16.097 1.00 96.69 147 TRP A CA 1
ATOM 1194 C C . TRP A 1 147 ? 6.516 3.976 -16.747 1.00 96.69 147 TRP A C 1
ATOM 1196 O O . TRP A 1 147 ? 6.696 4.683 -17.740 1.00 96.69 147 TRP A O 1
ATOM 1206 N N . GLY A 1 148 ? 7.501 3.236 -16.235 1.00 95.75 148 GLY A N 1
ATOM 1207 C CA . GLY A 1 148 ? 8.839 3.151 -16.814 1.00 95.75 148 GLY A CA 1
ATOM 1208 C C . GLY A 1 148 ? 8.808 2.599 -18.239 1.00 95.75 148 GLY A C 1
ATOM 1209 O O . GLY A 1 148 ? 9.427 3.170 -19.137 1.00 95.75 148 GLY A O 1
ATOM 1210 N N . ARG A 1 149 ? 8.005 1.554 -18.479 1.00 95.50 149 ARG A N 1
ATOM 1211 C CA . ARG A 1 149 ? 7.755 1.018 -19.825 1.00 95.50 149 ARG A CA 1
ATOM 1212 C C . ARG A 1 149 ? 7.129 2.054 -20.745 1.00 95.50 149 ARG A C 1
ATOM 1214 O O . ARG A 1 149 ? 7.676 2.301 -21.816 1.00 95.50 149 ARG A O 1
ATOM 1221 N N . MET A 1 150 ? 6.049 2.705 -20.310 1.00 94.44 150 MET A N 1
ATOM 1222 C CA . MET A 1 150 ? 5.417 3.780 -21.085 1.00 94.44 150 MET A CA 1
ATOM 1223 C C . MET A 1 150 ? 6.408 4.897 -21.420 1.00 94.44 150 MET A C 1
ATOM 1225 O O . MET A 1 150 ? 6.465 5.363 -22.556 1.00 94.44 150 MET A O 1
ATOM 1229 N N . SER A 1 151 ? 7.227 5.294 -20.446 1.00 93.44 151 SER A N 1
ATOM 1230 C CA . SER A 1 151 ? 8.236 6.336 -20.618 1.00 93.44 151 SER A CA 1
ATOM 1231 C C . SER A 1 151 ? 9.264 5.954 -21.675 1.00 93.44 151 SER A C 1
ATOM 1233 O O . SER A 1 151 ? 9.653 6.803 -22.472 1.00 93.44 151 SER A O 1
ATOM 1235 N N . LEU A 1 152 ? 9.672 4.688 -21.731 1.00 95.25 152 LEU A N 1
ATOM 1236 C CA . LEU A 1 152 ? 10.578 4.155 -22.752 1.00 95.25 152 LEU A CA 1
ATOM 1237 C C . LEU A 1 152 ? 9.900 3.870 -24.105 1.00 95.25 152 LEU A C 1
ATOM 1239 O O . LEU A 1 152 ? 10.583 3.464 -25.041 1.00 95.25 152 LEU A O 1
ATOM 1243 N N . GLY A 1 153 ? 8.586 4.076 -24.232 1.00 94.44 153 GLY A N 1
ATOM 1244 C CA . GLY A 1 153 ? 7.833 3.718 -25.438 1.00 94.44 153 GLY A CA 1
ATOM 1245 C C . GLY A 1 153 ? 7.650 2.207 -25.617 1.00 94.44 153 GLY A C 1
ATOM 1246 O O . GLY A 1 153 ? 7.407 1.743 -26.729 1.00 94.44 153 GLY A O 1
ATOM 1247 N N . LEU A 1 154 ? 7.783 1.435 -24.537 1.00 92.38 154 LEU A N 1
ATOM 1248 C CA . LEU A 1 154 ? 7.480 0.007 -24.504 1.00 92.38 154 LEU A CA 1
ATOM 1249 C C . LEU A 1 154 ? 5.966 -0.210 -24.331 1.00 92.38 154 LEU A C 1
ATOM 1251 O O . LEU A 1 154 ? 5.239 0.678 -23.882 1.00 92.38 154 LEU A O 1
ATOM 1255 N N . GLY A 1 155 ? 5.485 -1.405 -24.682 1.00 86.88 155 GLY A N 1
ATOM 1256 C CA . GLY A 1 155 ? 4.063 -1.750 -24.581 1.00 86.88 155 GLY A CA 1
ATOM 1257 C C . GLY A 1 155 ? 3.518 -1.700 -23.138 1.00 86.88 155 GLY A C 1
ATOM 1258 O O . GLY A 1 155 ? 4.271 -1.985 -22.197 1.00 86.88 155 GLY A O 1
ATOM 1259 N N . PRO A 1 156 ? 2.221 -1.371 -22.956 1.00 87.44 156 PRO A N 1
ATOM 1260 C CA . PRO A 1 156 ? 1.584 -1.233 -21.645 1.00 87.44 156 PRO A CA 1
ATOM 1261 C C . PRO A 1 156 ? 1.372 -2.606 -20.993 1.00 87.44 156 PRO A C 1
ATOM 1263 O O . PRO A 1 156 ? 0.375 -3.275 -21.242 1.00 87.44 156 PRO A O 1
ATOM 1266 N N . THR A 1 157 ? 2.325 -3.038 -20.172 1.00 92.56 157 THR A N 1
ATOM 1267 C CA . THR A 1 157 ? 2.278 -4.294 -19.401 1.00 92.56 157 THR A CA 1
ATOM 1268 C C . THR A 1 157 ? 2.963 -4.096 -18.050 1.00 92.56 157 THR A C 1
ATOM 1270 O O . THR A 1 157 ? 3.677 -3.114 -17.853 1.00 92.56 157 THR A O 1
ATOM 1273 N N . PHE A 1 158 ? 2.813 -5.043 -17.126 1.00 92.50 158 PHE A N 1
ATOM 1274 C CA . PHE A 1 158 ? 3.575 -5.085 -15.871 1.00 92.50 158 PHE A CA 1
ATOM 1275 C C . PHE A 1 158 ? 4.833 -5.962 -15.947 1.00 92.50 158 PHE A C 1
ATOM 1277 O O . PHE A 1 158 ? 5.535 -6.132 -14.951 1.00 92.50 158 PHE A O 1
ATOM 1284 N N . GLU A 1 159 ? 5.142 -6.511 -17.125 1.00 91.69 159 GLU A N 1
ATOM 1285 C CA . GLU A 1 159 ? 6.404 -7.211 -17.362 1.00 91.69 159 GLU A CA 1
ATOM 1286 C C . GLU A 1 159 ? 7.617 -6.362 -16.968 1.00 91.69 159 GLU A C 1
ATOM 1288 O O . GLU A 1 159 ? 7.705 -5.175 -17.293 1.00 91.69 159 GLU A O 1
ATOM 1293 N N . GLY A 1 160 ? 8.587 -7.000 -16.315 1.00 91.88 160 GLY A N 1
ATOM 1294 C CA . GLY A 1 160 ? 9.815 -6.330 -15.911 1.00 91.88 160 GLY A CA 1
ATOM 1295 C C . GLY A 1 160 ? 10.600 -5.741 -17.082 1.00 91.88 160 GLY A C 1
ATOM 1296 O O . GLY A 1 160 ? 10.498 -6.185 -18.226 1.00 91.88 160 GLY A O 1
ATOM 1297 N N . LEU A 1 161 ? 11.409 -4.737 -16.765 1.00 93.50 161 LEU A N 1
ATOM 1298 C CA . LEU A 1 161 ? 12.400 -4.169 -17.669 1.00 93.50 161 LEU A CA 1
ATOM 1299 C C . LEU A 1 161 ? 13.651 -5.051 -17.670 1.00 93.50 161 LEU A C 1
ATOM 1301 O O . LEU A 1 161 ? 14.056 -5.545 -16.617 1.00 93.50 161 LEU A O 1
ATOM 1305 N N . THR A 1 162 ? 14.306 -5.227 -18.817 1.00 93.62 162 THR A N 1
ATOM 1306 C CA . THR A 1 162 ? 15.669 -5.783 -18.813 1.00 93.62 162 THR A CA 1
ATOM 1307 C C . THR A 1 162 ? 16.620 -4.836 -18.078 1.00 93.62 162 THR A C 1
ATOM 1309 O O . THR A 1 162 ? 16.312 -3.658 -17.872 1.00 93.62 162 THR A O 1
ATOM 1312 N N . VAL A 1 163 ? 17.798 -5.322 -17.686 1.00 93.19 163 VAL A N 1
ATOM 1313 C CA . VAL A 1 163 ? 18.814 -4.477 -17.034 1.00 93.19 163 VAL A CA 1
ATOM 1314 C C . VAL A 1 163 ? 19.185 -3.283 -17.921 1.00 93.19 163 VAL A C 1
ATOM 1316 O O . VAL A 1 163 ? 19.341 -2.170 -17.423 1.00 93.19 163 VAL A O 1
ATOM 1319 N N . GLU A 1 164 ? 19.277 -3.486 -19.233 1.00 92.94 164 GLU A N 1
ATOM 1320 C CA . GLU A 1 164 ? 19.555 -2.438 -20.217 1.00 92.94 164 GLU A CA 1
ATOM 1321 C C . GLU A 1 164 ? 18.418 -1.414 -20.267 1.00 92.94 164 GLU A C 1
ATOM 1323 O O . GLU A 1 164 ? 18.668 -0.223 -20.118 1.00 92.94 164 GLU A O 1
ATOM 1328 N N . GLN A 1 165 ? 17.164 -1.866 -20.351 1.00 95.50 165 GLN A N 1
ATOM 1329 C CA . GLN A 1 165 ? 16.002 -0.972 -20.345 1.00 95.50 165 GLN A CA 1
ATOM 1330 C C . GLN A 1 165 ? 15.900 -0.173 -19.038 1.00 95.50 165 GLN A C 1
ATOM 1332 O O . GLN A 1 165 ? 15.602 1.019 -19.048 1.00 95.50 165 GLN A O 1
ATOM 1337 N N . ALA A 1 166 ? 16.178 -0.802 -17.895 1.00 95.00 166 ALA A N 1
ATOM 1338 C CA . ALA A 1 166 ? 16.199 -0.119 -16.608 1.00 95.00 166 ALA A CA 1
ATOM 1339 C C . ALA A 1 166 ? 17.327 0.928 -16.533 1.00 95.00 166 ALA A C 1
ATOM 1341 O O . ALA A 1 166 ? 17.120 2.020 -15.995 1.00 95.00 166 ALA A O 1
ATOM 1342 N N . ARG A 1 167 ? 18.502 0.644 -17.115 1.00 94.12 167 ARG A N 1
ATOM 1343 C CA . ARG A 1 167 ? 19.584 1.632 -17.263 1.00 94.12 167 ARG A CA 1
ATOM 1344 C C . ARG A 1 167 ? 19.169 2.791 -18.160 1.00 94.12 167 ARG A C 1
ATOM 1346 O O . ARG A 1 167 ? 19.408 3.931 -17.775 1.00 94.12 167 ARG A O 1
ATOM 1353 N N . ASP A 1 168 ? 18.519 2.522 -19.287 1.00 95.19 168 ASP A N 1
ATOM 1354 C CA . ASP A 1 168 ? 18.038 3.555 -20.209 1.00 95.19 168 ASP A CA 1
ATOM 1355 C C . ASP A 1 168 ? 17.003 4.467 -19.540 1.00 95.19 168 ASP A C 1
ATOM 1357 O O . ASP A 1 168 ? 17.069 5.694 -19.666 1.00 95.19 168 ASP A O 1
ATOM 1361 N N . LEU A 1 169 ? 16.085 3.883 -18.758 1.00 95.69 169 LEU A N 1
ATOM 1362 C CA . LEU A 1 169 ? 15.119 4.636 -17.962 1.00 95.69 169 LEU A CA 1
ATOM 1363 C C . LEU A 1 169 ? 15.842 5.569 -16.989 1.00 95.69 169 LEU A C 1
ATOM 1365 O O . LEU A 1 169 ? 15.627 6.779 -17.024 1.00 95.69 169 LEU A O 1
ATOM 1369 N N . LEU A 1 170 ? 16.729 5.032 -16.149 1.00 94.12 170 LEU A N 1
ATOM 1370 C CA . LEU A 1 170 ? 17.452 5.826 -15.154 1.00 94.12 170 LEU A CA 1
ATOM 1371 C C . LEU A 1 170 ? 18.354 6.886 -15.802 1.00 94.12 170 LEU A C 1
ATOM 1373 O O . LEU A 1 170 ? 18.412 8.011 -15.312 1.00 94.12 170 LEU A O 1
ATOM 1377 N N . ALA A 1 171 ? 19.013 6.576 -16.920 1.00 93.50 171 ALA A N 1
ATOM 1378 C CA . ALA A 1 171 ? 19.809 7.539 -17.678 1.00 93.50 171 ALA A CA 1
ATOM 1379 C C . ALA A 1 171 ? 18.950 8.710 -18.178 1.00 93.50 171 ALA A C 1
ATOM 1381 O O . ALA A 1 171 ? 19.344 9.870 -18.052 1.00 93.50 171 ALA A O 1
ATOM 1382 N N . ARG A 1 172 ? 17.739 8.429 -18.677 1.00 93.69 172 ARG A N 1
ATOM 1383 C CA . ARG A 1 172 ? 16.787 9.466 -19.089 1.00 93.69 172 ARG A CA 1
ATOM 1384 C C . ARG A 1 172 ? 16.329 10.321 -17.910 1.00 93.69 172 ARG A C 1
ATOM 1386 O O . ARG A 1 172 ? 16.342 11.551 -18.021 1.00 93.69 172 ARG A O 1
ATOM 1393 N N . LEU A 1 173 ? 15.955 9.688 -16.797 1.00 92.88 173 LEU A N 1
ATOM 1394 C CA . LEU A 1 173 ? 15.478 10.381 -15.594 1.00 92.88 173 LEU A CA 1
ATOM 1395 C C . LEU A 1 173 ? 16.548 11.304 -14.998 1.00 92.88 173 LEU A C 1
ATOM 1397 O O . LEU A 1 173 ? 16.223 12.369 -14.483 1.00 92.88 173 LEU A O 1
ATOM 1401 N N . ARG A 1 174 ? 17.821 10.923 -15.136 1.00 92.81 174 ARG A N 1
ATOM 1402 C CA . ARG A 1 174 ? 18.989 11.640 -14.605 1.00 92.81 174 ARG A CA 1
ATOM 1403 C C . ARG A 1 174 ? 19.701 12.509 -15.636 1.00 92.81 174 ARG A C 1
ATOM 1405 O O . ARG A 1 174 ? 20.749 13.066 -15.339 1.00 92.81 174 ARG A O 1
ATOM 1412 N N . SER A 1 175 ? 19.161 12.657 -16.846 1.00 86.94 175 SER A N 1
ATOM 1413 C CA . SER A 1 175 ? 19.839 13.350 -17.960 1.00 86.94 175 SER A CA 1
ATOM 1414 C C . SER A 1 175 ? 20.259 14.797 -17.657 1.00 86.94 175 SER A C 1
ATOM 1416 O O . SER A 1 175 ? 21.126 15.341 -18.336 1.00 86.94 175 SER A O 1
ATOM 1418 N N . ARG A 1 176 ? 19.654 15.424 -16.639 1.00 84.94 176 ARG A N 1
ATOM 1419 C CA . ARG A 1 176 ? 19.954 16.788 -16.176 1.00 84.94 176 ARG A CA 1
ATOM 1420 C C . ARG A 1 176 ? 20.776 16.839 -14.882 1.00 84.94 176 ARG A C 1
ATOM 1422 O O . ARG A 1 176 ? 20.957 17.917 -14.328 1.00 84.94 176 ARG A O 1
ATOM 1429 N N . GLU A 1 177 ? 21.265 15.701 -14.398 1.00 85.69 177 GLU A N 1
ATOM 1430 C CA . GLU A 1 177 ? 21.924 15.559 -13.099 1.00 85.69 177 GLU A CA 1
ATOM 1431 C C . GLU A 1 177 ? 23.327 14.965 -13.275 1.00 85.69 177 GLU A C 1
ATOM 1433 O O . GLU A 1 177 ? 23.500 13.861 -13.788 1.00 85.69 177 GLU A O 1
ATOM 1438 N N . GLY A 1 178 ? 24.355 15.713 -12.862 1.00 75.12 178 GLY A N 1
ATOM 1439 C CA . GLY A 1 178 ? 25.754 15.337 -13.100 1.00 75.12 178 GLY A CA 1
ATOM 1440 C C . GLY A 1 178 ? 26.338 14.349 -12.088 1.00 75.12 178 GLY A C 1
ATOM 1441 O O . GLY A 1 178 ? 27.279 13.626 -12.410 1.00 75.12 178 GLY A O 1
ATOM 1442 N N . SER A 1 179 ? 25.802 14.293 -10.867 1.00 81.75 179 SER A N 1
ATOM 1443 C CA . SER A 1 179 ? 26.314 13.421 -9.806 1.00 81.75 179 SER A CA 1
ATOM 1444 C C . SER A 1 179 ? 25.238 13.077 -8.772 1.00 81.75 179 SER A C 1
ATOM 1446 O O . SER A 1 179 ? 24.299 13.853 -8.604 1.00 81.75 179 SER A O 1
ATOM 1448 N N . PRO A 1 180 ? 25.394 11.964 -8.030 1.00 84.25 180 PRO A N 1
ATOM 1449 C CA . PRO A 1 180 ? 24.531 11.648 -6.897 1.00 84.25 180 PRO A CA 1
ATOM 1450 C C . PRO A 1 180 ? 24.574 12.735 -5.797 1.00 84.25 180 PRO A C 1
ATOM 1452 O O . PRO A 1 180 ? 25.614 13.381 -5.636 1.00 84.25 180 PRO A O 1
ATOM 1455 N N . PRO A 1 181 ? 23.520 12.882 -4.971 1.00 87.44 181 PRO A N 1
ATOM 1456 C CA . PRO A 1 181 ? 22.267 12.136 -5.029 1.00 87.44 181 PRO A CA 1
ATOM 1457 C C . PRO A 1 181 ? 21.384 12.599 -6.193 1.00 87.44 181 PRO A C 1
ATOM 1459 O O . PRO A 1 181 ? 21.132 13.789 -6.354 1.00 87.44 181 PRO A O 1
ATOM 1462 N N . TYR A 1 182 ? 20.908 11.639 -6.980 1.00 87.75 182 TYR A N 1
ATOM 1463 C CA . TYR A 1 182 ? 19.985 11.890 -8.073 1.00 87.75 182 TYR A CA 1
ATOM 1464 C C . TYR A 1 182 ? 18.578 12.135 -7.523 1.00 87.75 182 TYR A C 1
ATOM 1466 O O . TYR A 1 182 ? 18.063 11.279 -6.801 1.00 87.75 182 TYR A O 1
ATOM 1474 N N . THR A 1 183 ? 17.958 13.274 -7.833 1.00 86.44 183 THR A N 1
ATOM 1475 C CA . THR A 1 183 ? 16.630 13.630 -7.295 1.00 86.44 183 THR A CA 1
ATOM 1476 C C . THR A 1 183 ? 15.507 13.204 -8.229 1.00 86.44 183 THR A C 1
ATOM 1478 O O . THR A 1 183 ? 14.429 12.838 -7.763 1.00 86.44 183 THR A O 1
ATOM 1481 N N . MET A 1 184 ? 15.753 13.231 -9.544 1.00 91.00 184 MET A N 1
ATOM 1482 C CA . MET A 1 184 ? 14.792 12.904 -10.602 1.00 91.00 184 MET A CA 1
ATOM 1483 C C . MET A 1 184 ? 13.484 13.713 -10.481 1.00 91.00 184 MET A C 1
ATOM 1485 O O . MET A 1 184 ? 12.428 13.311 -10.976 1.00 91.00 184 MET A O 1
ATOM 1489 N N . GLU A 1 185 ? 13.551 14.886 -9.840 1.00 85.56 185 GLU A N 1
ATOM 1490 C CA . GLU A 1 185 ? 12.397 15.706 -9.447 1.00 85.56 185 GLU A CA 1
ATOM 1491 C C . GLU A 1 185 ? 11.565 16.141 -10.660 1.00 85.56 185 GLU A C 1
ATOM 1493 O O . GLU A 1 185 ? 10.334 16.114 -10.635 1.00 85.56 185 GLU A O 1
ATOM 1498 N N . ALA A 1 186 ? 12.240 16.440 -11.775 1.00 85.81 186 ALA A N 1
ATOM 1499 C CA . ALA A 1 186 ? 11.612 16.867 -13.023 1.00 85.81 186 ALA A CA 1
ATOM 1500 C C . ALA A 1 186 ? 10.608 15.847 -13.598 1.00 85.81 186 ALA A C 1
ATOM 1502 O O . ALA A 1 186 ? 9.775 16.211 -14.431 1.00 85.81 186 ALA A O 1
ATOM 1503 N N . PHE A 1 187 ? 10.684 14.581 -13.179 1.00 91.81 187 PHE A N 1
ATOM 1504 C CA . PHE A 1 187 ? 9.827 13.507 -13.672 1.00 91.81 187 PHE A CA 1
ATOM 1505 C C . PHE A 1 187 ? 8.724 13.093 -12.697 1.00 91.81 187 PHE A C 1
ATOM 1507 O O . PHE A 1 187 ? 7.759 12.480 -13.150 1.00 91.81 187 PHE A O 1
ATOM 1514 N N . GLY A 1 188 ? 8.776 13.494 -11.422 1.00 92.38 188 GLY A N 1
ATOM 1515 C CA . GLY A 1 188 ? 7.738 13.141 -10.443 1.00 92.38 188 GLY A CA 1
ATOM 1516 C C . GLY A 1 188 ? 6.352 13.644 -10.850 1.00 92.38 188 GLY A C 1
ATOM 1517 O O . GLY A 1 188 ? 5.379 12.891 -10.863 1.00 92.38 188 GLY A O 1
ATOM 1518 N N . SER A 1 189 ? 6.269 14.893 -11.318 1.00 93.31 189 SER A N 1
ATOM 1519 C CA . SER A 1 189 ? 5.020 15.456 -11.849 1.00 93.31 189 SER A CA 1
ATOM 1520 C C . SER A 1 189 ? 4.531 14.743 -13.114 1.00 93.31 189 SER A C 1
ATOM 1522 O O . SER A 1 189 ? 3.323 14.659 -13.325 1.00 93.31 189 SER A O 1
ATOM 1524 N N . ASN A 1 190 ? 5.438 14.213 -13.946 1.00 95.12 190 ASN A N 1
ATOM 1525 C CA . ASN A 1 190 ? 5.059 13.422 -15.121 1.00 95.12 190 ASN A CA 1
ATOM 1526 C C . ASN A 1 190 ? 4.499 12.061 -14.691 1.00 95.12 190 ASN A C 1
ATOM 1528 O O . ASN A 1 190 ? 3.412 11.712 -15.128 1.00 95.12 190 ASN A O 1
ATOM 1532 N N . PHE A 1 191 ? 5.169 11.356 -13.773 1.00 96.75 191 PHE A N 1
ATOM 1533 C CA . PHE A 1 191 ? 4.691 10.092 -13.200 1.00 96.75 191 PHE A CA 1
ATOM 1534 C C . PHE A 1 191 ? 3.266 10.213 -12.651 1.00 96.75 191 PHE A C 1
ATOM 1536 O O . PHE A 1 191 ? 2.372 9.461 -13.043 1.00 96.75 191 PHE A O 1
ATOM 1543 N N . VAL A 1 192 ? 3.033 11.217 -11.799 1.00 96.94 192 VAL A N 1
ATOM 1544 C CA . VAL A 1 192 ? 1.712 11.467 -11.210 1.00 96.94 192 VAL A CA 1
ATOM 1545 C C . VAL A 1 192 ? 0.686 11.827 -12.285 1.00 96.94 192 VAL A C 1
ATOM 1547 O O . VAL A 1 192 ? -0.406 11.264 -12.298 1.00 96.94 192 VAL A O 1
ATOM 1550 N N . ARG A 1 193 ? 1.016 12.752 -13.196 1.00 95.69 193 ARG A N 1
ATOM 1551 C CA . ARG A 1 193 ? 0.099 13.188 -14.259 1.00 95.69 193 ARG A CA 1
ATOM 1552 C C . ARG A 1 193 ? -0.299 12.029 -15.168 1.00 95.69 193 ARG A C 1
ATOM 1554 O O . ARG A 1 193 ? -1.483 11.877 -15.449 1.00 95.69 193 ARG A O 1
ATOM 1561 N N . ASP A 1 194 ? 0.671 11.254 -15.636 1.00 95.50 194 ASP A N 1
ATOM 1562 C CA . ASP A 1 194 ? 0.455 10.224 -16.648 1.00 95.50 194 ASP A CA 1
ATOM 1563 C C . ASP A 1 194 ? -0.418 9.091 -16.086 1.00 95.50 194 ASP A C 1
ATOM 1565 O O . ASP A 1 194 ? -1.375 8.681 -16.738 1.00 95.50 194 ASP A O 1
ATOM 1569 N N . LEU A 1 195 ? -0.161 8.652 -14.846 1.00 96.06 195 LEU A N 1
ATOM 1570 C CA . LEU A 1 195 ? -0.964 7.617 -14.187 1.00 96.06 195 LEU A CA 1
ATOM 1571 C C . LEU A 1 195 ? -2.352 8.114 -13.763 1.00 96.06 195 LEU A C 1
ATOM 1573 O O . LEU A 1 195 ? -3.336 7.398 -13.947 1.00 96.06 195 LEU A O 1
ATOM 1577 N N . CYS A 1 196 ? -2.473 9.343 -13.251 1.00 94.50 196 CYS A N 1
ATOM 1578 C CA . CYS A 1 196 ? -3.787 9.940 -12.991 1.00 94.50 196 CYS A CA 1
ATOM 1579 C C . CYS A 1 196 ? -4.606 10.079 -14.282 1.00 94.50 196 CYS A C 1
ATOM 1581 O O . CYS A 1 196 ? -5.814 9.859 -14.263 1.00 94.50 196 CYS A O 1
ATOM 1583 N N . GLY A 1 197 ? -3.951 10.395 -15.403 1.00 92.94 197 GLY A N 1
ATOM 1584 C CA . GLY A 1 197 ? -4.577 10.510 -16.719 1.00 92.94 197 GLY A CA 1
ATOM 1585 C C . GLY A 1 197 ? -5.164 9.202 -17.259 1.00 92.94 197 GLY A C 1
ATOM 1586 O O . GLY A 1 197 ? -5.966 9.246 -18.188 1.00 92.94 197 GLY A O 1
ATOM 1587 N N . CYS A 1 198 ? -4.813 8.048 -16.680 1.00 91.69 198 CYS A N 1
ATOM 1588 C CA . CYS A 1 198 ? -5.428 6.770 -17.030 1.00 91.69 198 CYS A CA 1
ATOM 1589 C C . CYS A 1 198 ? -6.835 6.606 -16.436 1.00 91.69 198 CYS A C 1
ATOM 1591 O O . CYS A 1 198 ? -7.643 5.868 -16.999 1.00 91.69 198 CYS A O 1
ATOM 1593 N N . LEU A 1 199 ? -7.145 7.258 -15.309 1.00 89.12 199 LEU A N 1
ATOM 1594 C CA . LEU A 1 199 ? -8.453 7.119 -14.673 1.00 89.12 199 LEU A CA 1
ATOM 1595 C C . LEU A 1 199 ? -9.519 7.976 -15.375 1.00 89.12 199 LEU A C 1
ATOM 1597 O O . LEU A 1 199 ? -9.304 9.169 -15.599 1.00 89.12 199 LEU A O 1
ATOM 1601 N N . PRO A 1 200 ? -10.712 7.423 -15.658 1.00 82.88 200 PRO A N 1
ATOM 1602 C CA . PRO A 1 200 ? -11.826 8.214 -16.160 1.00 82.88 200 PRO A CA 1
ATOM 1603 C C . PRO A 1 200 ? -12.366 9.128 -15.050 1.00 82.88 200 PRO A C 1
ATOM 1605 O O . PRO A 1 200 ? -12.901 8.638 -14.061 1.00 82.88 200 PRO A O 1
ATOM 1608 N N . THR A 1 201 ? -12.201 10.446 -15.228 1.00 82.25 201 THR A N 1
ATOM 1609 C CA . THR A 1 201 ? -12.773 11.549 -14.418 1.00 82.25 201 THR A CA 1
ATOM 1610 C C . THR A 1 201 ? -13.061 11.189 -12.949 1.00 82.25 201 THR A C 1
ATOM 1612 O O . THR A 1 201 ? -14.232 11.059 -12.575 1.00 82.25 201 THR A O 1
ATOM 1615 N N . PRO A 1 202 ? -12.021 10.996 -12.114 1.00 87.12 202 PRO A N 1
ATOM 1616 C CA . PRO A 1 202 ? -12.211 10.777 -10.684 1.00 87.12 202 PRO A CA 1
ATOM 1617 C C . PRO A 1 202 ? -12.848 12.005 -10.021 1.00 87.12 202 PRO A C 1
ATOM 1619 O O . PRO A 1 202 ? -12.681 13.135 -10.482 1.00 87.12 202 PRO A O 1
ATOM 1622 N N . ASP A 1 203 ? -13.567 11.796 -8.918 1.00 92.50 203 ASP A N 1
ATOM 1623 C CA . ASP A 1 203 ? -13.995 12.912 -8.077 1.00 92.50 203 ASP A CA 1
ATOM 1624 C C . ASP A 1 203 ? -12.773 13.616 -7.439 1.00 92.50 203 ASP A C 1
ATOM 1626 O O . ASP A 1 203 ? -11.711 12.997 -7.297 1.00 92.50 203 ASP A O 1
ATOM 1630 N N . PRO A 1 204 ? -12.892 14.892 -7.024 1.00 92.75 204 PRO A N 1
ATOM 1631 C CA . PRO A 1 204 ? -11.748 15.663 -6.535 1.00 92.75 204 PRO A CA 1
ATOM 1632 C C . PRO A 1 204 ? -11.040 15.066 -5.310 1.00 92.75 204 PRO A C 1
ATOM 1634 O O . PRO A 1 204 ? -9.833 15.253 -5.153 1.00 92.75 204 PRO A O 1
ATOM 1637 N N . GLU A 1 205 ? -11.765 14.361 -4.433 1.00 91.31 205 GLU A N 1
ATOM 1638 C CA . GLU A 1 205 ? -11.180 13.734 -3.243 1.00 91.31 205 GLU A CA 1
ATOM 1639 C C . GLU A 1 205 ? -10.337 12.519 -3.645 1.00 91.31 205 GLU A C 1
ATOM 1641 O O . GLU A 1 205 ? -9.183 12.392 -3.223 1.00 91.31 205 GLU A O 1
ATOM 1646 N N . THR A 1 206 ? -10.879 11.670 -4.523 1.00 91.19 206 THR A N 1
ATOM 1647 C CA . THR A 1 206 ? -10.161 10.535 -5.114 1.00 91.19 206 THR A CA 1
ATOM 1648 C C . THR A 1 206 ? -8.927 10.992 -5.889 1.00 91.19 206 THR A C 1
ATOM 1650 O O . THR A 1 206 ? -7.847 10.423 -5.717 1.00 91.19 206 THR A O 1
ATOM 1653 N N . GLU A 1 207 ? -9.051 12.041 -6.705 1.00 93.88 207 GLU A N 1
ATOM 1654 C CA . GLU A 1 207 ? -7.938 12.583 -7.486 1.00 93.88 207 GLU A CA 1
ATOM 1655 C C . GLU A 1 207 ? -6.814 13.106 -6.580 1.00 93.88 207 GLU A C 1
ATOM 1657 O O . GLU A 1 207 ? -5.641 12.790 -6.792 1.00 93.88 207 GLU A O 1
ATOM 1662 N N . ALA A 1 208 ? -7.156 13.875 -5.542 1.00 95.56 208 ALA A N 1
ATOM 1663 C CA . ALA A 1 208 ? -6.180 14.397 -4.591 1.00 95.56 208 ALA A CA 1
ATOM 1664 C C . ALA A 1 208 ? -5.465 13.270 -3.830 1.00 95.56 208 ALA A C 1
ATOM 1666 O O . ALA A 1 208 ? -4.239 13.296 -3.694 1.00 95.56 208 ALA A O 1
ATOM 1667 N N . LEU A 1 209 ? -6.213 12.257 -3.380 1.00 95.81 209 LEU A N 1
ATOM 1668 C CA . LEU A 1 209 ? -5.647 11.115 -2.669 1.00 95.81 209 LEU A CA 1
ATOM 1669 C C . LEU A 1 209 ? -4.735 10.274 -3.567 1.00 95.81 209 LEU A C 1
ATOM 1671 O O . LEU A 1 209 ? -3.683 9.820 -3.108 1.00 95.81 209 LEU A O 1
ATOM 1675 N N . LEU A 1 210 ? -5.106 10.080 -4.837 1.00 96.56 210 LEU A N 1
ATOM 1676 C CA . LEU A 1 210 ? -4.261 9.383 -5.800 1.00 96.56 210 LEU A CA 1
ATOM 1677 C C . LEU A 1 210 ? -2.958 10.146 -6.036 1.00 96.56 210 LEU A C 1
ATOM 1679 O O . LEU A 1 210 ? -1.892 9.543 -5.958 1.00 96.56 210 LEU A O 1
ATOM 1683 N N . LYS A 1 211 ? -3.027 11.465 -6.258 1.00 97.12 211 LYS A N 1
ATOM 1684 C CA . LYS A 1 211 ? -1.840 12.311 -6.453 1.00 97.12 211 LYS A CA 1
ATOM 1685 C C . LYS A 1 211 ? -0.887 12.242 -5.262 1.00 97.12 211 LYS A C 1
ATOM 1687 O O . LYS A 1 211 ? 0.303 12.022 -5.462 1.00 97.12 211 LYS A O 1
ATOM 1692 N N . GLU A 1 212 ? -1.406 12.372 -4.038 1.00 97.06 212 GLU A N 1
ATOM 1693 C CA . GLU A 1 212 ? -0.608 12.230 -2.809 1.00 97.06 212 GLU A CA 1
ATOM 1694 C C . GLU A 1 212 ? 0.056 10.844 -2.748 1.00 97.06 212 GLU A C 1
ATOM 1696 O O . GLU A 1 212 ? 1.237 10.716 -2.437 1.00 97.06 212 GLU A O 1
ATOM 1701 N N . THR A 1 213 ? -0.701 9.797 -3.080 1.00 97.19 213 THR A N 1
ATOM 1702 C CA . THR A 1 213 ? -0.235 8.410 -3.008 1.00 97.19 213 THR A CA 1
ATOM 1703 C C . THR A 1 213 ? 0.851 8.106 -4.038 1.00 97.19 213 THR A C 1
ATOM 1705 O O . THR A 1 213 ? 1.879 7.531 -3.687 1.00 97.19 213 THR A O 1
ATOM 1708 N N . LEU A 1 214 ? 0.652 8.519 -5.290 1.00 97.75 214 LEU A N 1
ATOM 1709 C CA . LEU A 1 214 ? 1.636 8.371 -6.359 1.00 97.75 214 LEU A CA 1
ATOM 1710 C C . LEU A 1 214 ? 2.895 9.200 -6.083 1.00 97.75 214 LEU A C 1
ATOM 1712 O O . LEU A 1 214 ? 3.994 8.727 -6.352 1.00 97.75 214 LEU A O 1
ATOM 1716 N N . GLY A 1 215 ? 2.754 10.389 -5.488 1.00 97.06 215 GLY A N 1
ATOM 1717 C CA . GLY A 1 215 ? 3.890 11.184 -5.019 1.00 97.06 215 GLY A CA 1
ATOM 1718 C C . GLY A 1 215 ? 4.775 10.399 -4.049 1.00 97.06 215 GLY A C 1
ATOM 1719 O O . GLY A 1 215 ? 5.972 10.278 -4.282 1.00 97.06 215 GLY A O 1
ATOM 1720 N N . SER A 1 216 ? 4.183 9.760 -3.033 1.00 95.56 216 SER A N 1
ATOM 1721 C CA . SER A 1 216 ? 4.941 8.916 -2.097 1.00 95.56 216 SER A CA 1
ATOM 1722 C C . SER A 1 216 ? 5.576 7.681 -2.753 1.00 95.56 216 SER A C 1
ATOM 1724 O O . SER A 1 216 ? 6.653 7.260 -2.339 1.00 95.56 216 SER A O 1
ATOM 1726 N N . VAL A 1 217 ? 4.934 7.085 -3.767 1.00 96.50 217 VAL A N 1
ATOM 1727 C CA . VAL A 1 217 ? 5.533 5.979 -4.544 1.00 96.50 217 VAL A CA 1
ATOM 1728 C C . VAL A 1 217 ? 6.761 6.468 -5.316 1.00 96.50 217 VAL A C 1
ATOM 1730 O O . VAL A 1 217 ? 7.791 5.795 -5.324 1.00 96.50 217 VAL A O 1
ATOM 1733 N N . TRP A 1 218 ? 6.675 7.652 -5.926 1.00 97.06 218 TRP A N 1
ATOM 1734 C CA . TRP A 1 218 ? 7.795 8.264 -6.636 1.00 97.06 218 TRP A CA 1
ATOM 1735 C C . TRP A 1 218 ? 8.956 8.609 -5.698 1.00 97.06 218 TRP A C 1
ATOM 1737 O O . TRP A 1 218 ? 10.103 8.314 -6.017 1.00 97.06 218 TRP A O 1
ATOM 1747 N N . GLU A 1 219 ? 8.668 9.170 -4.523 1.00 95.38 219 GLU A N 1
ATOM 1748 C CA . GLU A 1 219 ? 9.677 9.449 -3.493 1.00 95.38 219 GLU A CA 1
ATOM 1749 C C . GLU A 1 219 ? 10.427 8.176 -3.080 1.00 95.38 219 GLU A C 1
ATOM 1751 O O . GLU A 1 219 ? 11.654 8.170 -3.077 1.00 95.38 219 GLU A O 1
ATOM 1756 N N . ALA A 1 220 ? 9.713 7.073 -2.825 1.00 94.12 220 ALA A N 1
ATOM 1757 C CA . ALA A 1 220 ? 10.334 5.795 -2.475 1.00 94.12 220 ALA A CA 1
ATOM 1758 C C . ALA A 1 220 ? 11.247 5.255 -3.592 1.00 94.12 220 ALA A C 1
ATOM 1760 O O . ALA A 1 220 ? 12.334 4.740 -3.317 1.00 94.12 220 ALA A O 1
ATOM 1761 N N . PHE A 1 221 ? 10.828 5.400 -4.853 1.00 95.12 221 PHE A N 1
ATOM 1762 C CA . PHE A 1 221 ? 11.659 5.073 -6.012 1.00 95.12 221 PHE A CA 1
ATOM 1763 C C . PHE A 1 221 ? 12.915 5.956 -6.077 1.00 95.12 221 PHE A C 1
ATOM 1765 O O . PHE A 1 221 ? 14.027 5.452 -6.259 1.00 95.12 221 PHE A O 1
ATOM 1772 N N . CYS A 1 222 ? 12.768 7.269 -5.888 1.00 93.81 222 CYS A N 1
ATOM 1773 C CA . CYS A 1 222 ? 13.899 8.189 -5.867 1.00 93.81 222 CYS A CA 1
ATOM 1774 C C . CYS A 1 222 ? 14.882 7.858 -4.744 1.00 93.81 222 CYS A C 1
ATOM 1776 O O . CYS A 1 222 ? 16.084 7.800 -4.998 1.00 93.81 222 CYS A O 1
ATOM 1778 N N . ASP A 1 223 ? 14.393 7.587 -3.536 1.00 93.19 223 ASP A N 1
ATOM 1779 C CA . ASP A 1 223 ? 15.222 7.240 -2.383 1.00 93.19 223 ASP A CA 1
ATOM 1780 C C . ASP A 1 223 ? 16.100 6.018 -2.671 1.00 93.19 223 ASP A C 1
ATOM 1782 O O . ASP A 1 223 ? 17.314 6.063 -2.440 1.00 93.19 223 ASP A O 1
ATOM 1786 N N . GLU A 1 224 ? 15.515 4.962 -3.246 1.00 93.19 224 GLU A N 1
ATOM 1787 C CA . GLU A 1 224 ? 16.227 3.736 -3.614 1.00 93.19 224 GLU A CA 1
ATOM 1788 C C . GLU A 1 224 ? 17.343 4.002 -4.633 1.00 93.19 224 GLU A C 1
ATOM 1790 O O . GLU A 1 224 ? 18.474 3.538 -4.469 1.00 93.19 224 GLU A O 1
ATOM 1795 N N . TYR A 1 225 ? 17.053 4.784 -5.673 1.00 92.00 225 TYR A N 1
ATOM 1796 C CA . TYR A 1 225 ? 17.956 4.966 -6.807 1.00 92.00 225 TYR A CA 1
ATOM 1797 C C . TYR A 1 225 ? 18.858 6.198 -6.723 1.00 92.00 225 TYR A C 1
ATOM 1799 O O . TYR A 1 225 ? 19.788 6.318 -7.525 1.00 92.00 225 TYR A O 1
ATOM 1807 N N . SER A 1 226 ? 18.650 7.081 -5.747 1.00 90.75 226 SER A N 1
ATOM 1808 C CA . SER A 1 226 ? 19.362 8.359 -5.605 1.00 90.75 226 SER A CA 1
ATOM 1809 C C . SER A 1 226 ? 20.884 8.211 -5.591 1.00 90.75 226 SER A C 1
ATOM 1811 O O . SER A 1 226 ? 21.603 9.080 -6.076 1.00 90.75 226 SER A O 1
ATOM 1813 N N . ARG A 1 227 ? 21.407 7.103 -5.060 1.00 90.12 227 ARG A N 1
ATOM 1814 C CA . ARG A 1 227 ? 22.851 6.875 -4.887 1.00 90.12 227 ARG A CA 1
ATOM 1815 C C . ARG A 1 227 ? 23.398 5.696 -5.676 1.00 90.12 227 ARG A C 1
ATOM 1817 O O . ARG A 1 227 ? 24.559 5.352 -5.481 1.00 90.12 227 ARG A O 1
ATOM 1824 N N . ILE A 1 228 ? 22.591 5.075 -6.535 1.00 88.62 228 ILE A N 1
ATOM 1825 C CA . ILE A 1 228 ? 22.986 3.884 -7.296 1.00 88.62 228 ILE A CA 1
ATOM 1826 C C . ILE A 1 228 ? 23.467 4.311 -8.690 1.00 88.62 228 ILE A C 1
ATOM 1828 O O . ILE A 1 228 ? 22.643 4.744 -9.506 1.00 88.62 228 ILE A O 1
ATOM 1832 N N . PRO A 1 229 ? 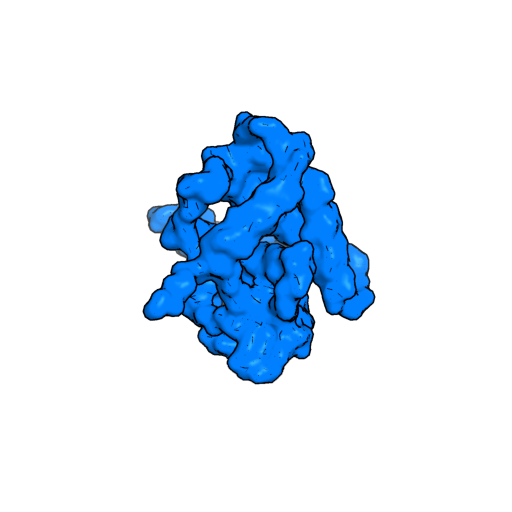24.772 4.193 -9.001 1.00 87.62 229 PRO A N 1
ATOM 1833 C CA . PRO A 1 229 ? 25.291 4.388 -10.353 1.00 87.62 229 PRO A CA 1
ATOM 1834 C C . PRO A 1 229 ? 24.743 3.337 -11.333 1.00 87.62 229 PRO A C 1
ATOM 1836 O O . PRO A 1 229 ? 24.407 2.223 -10.934 1.00 87.62 229 PRO A O 1
ATOM 1839 N N . LEU A 1 230 ? 24.664 3.674 -12.625 1.00 87.81 230 LEU A N 1
ATOM 1840 C CA . LEU A 1 230 ? 24.052 2.808 -13.648 1.00 87.81 230 LEU A CA 1
ATOM 1841 C C . LEU A 1 230 ? 24.795 1.473 -13.855 1.00 87.81 230 LEU A C 1
ATOM 1843 O O . LEU A 1 230 ? 24.175 0.451 -14.155 1.00 87.81 230 LEU A O 1
ATOM 1847 N N . ASP A 1 231 ? 26.117 1.464 -13.686 1.00 87.44 231 ASP A N 1
ATOM 1848 C CA . ASP A 1 231 ? 26.976 0.278 -13.794 1.00 87.44 231 ASP A CA 1
ATOM 1849 C C . ASP A 1 231 ? 26.795 -0.695 -12.619 1.00 87.44 231 ASP A C 1
ATOM 1851 O O . ASP A 1 231 ? 27.035 -1.891 -12.771 1.00 87.44 231 ASP A O 1
ATOM 1855 N N . ARG A 1 232 ? 26.298 -0.207 -11.475 1.00 86.88 232 ARG A N 1
ATOM 1856 C CA . ARG A 1 232 ? 26.001 -1.003 -10.273 1.00 86.88 232 ARG A CA 1
ATOM 1857 C C . ARG A 1 232 ? 24.539 -1.430 -10.147 1.00 86.88 232 ARG A C 1
ATOM 1859 O O . ARG A 1 232 ? 24.150 -1.953 -9.105 1.00 86.88 232 ARG A O 1
ATOM 1866 N N . LEU A 1 233 ? 23.729 -1.204 -11.179 1.00 87.81 233 LEU A N 1
ATOM 1867 C CA . LEU A 1 233 ? 22.341 -1.650 -11.195 1.00 87.81 233 LEU A CA 1
ATOM 1868 C C . LEU A 1 233 ? 22.273 -3.185 -11.203 1.00 87.81 233 LEU A C 1
ATOM 1870 O O . LEU A 1 233 ? 22.759 -3.821 -12.137 1.00 87.81 233 LEU A O 1
ATOM 1874 N N . ASP A 1 234 ? 21.635 -3.764 -10.187 1.00 85.00 234 ASP A N 1
ATOM 1875 C CA . ASP A 1 234 ? 21.376 -5.201 -10.072 1.00 85.00 234 ASP A CA 1
ATOM 1876 C C . ASP A 1 234 ? 19.905 -5.415 -9.702 1.00 85.00 234 ASP A C 1
ATOM 1878 O O . ASP A 1 234 ? 19.425 -4.935 -8.671 1.00 85.00 234 ASP A O 1
ATOM 1882 N N . GLY A 1 235 ? 19.187 -6.142 -10.560 1.00 83.38 235 GLY A N 1
ATOM 1883 C CA . GLY A 1 235 ? 17.757 -6.378 -10.401 1.00 83.38 235 GLY A CA 1
ATOM 1884 C C . GLY A 1 235 ? 17.381 -7.161 -9.147 1.00 83.38 235 GLY A C 1
ATOM 1885 O O . GLY A 1 235 ? 16.271 -7.002 -8.652 1.00 83.38 235 GLY A O 1
ATOM 1886 N N . ARG A 1 236 ? 18.304 -7.949 -8.579 1.00 84.31 236 ARG A N 1
ATOM 1887 C CA . ARG A 1 236 ? 18.044 -8.764 -7.378 1.00 84.31 236 ARG A CA 1
ATOM 1888 C C . ARG A 1 236 ? 17.786 -7.933 -6.128 1.00 84.31 236 ARG A C 1
ATOM 1890 O O . ARG A 1 236 ? 17.159 -8.421 -5.193 1.00 84.31 236 ARG A O 1
ATOM 1897 N N . TYR A 1 237 ? 18.288 -6.702 -6.105 1.00 84.25 237 TYR A N 1
ATOM 1898 C CA . TYR A 1 237 ? 18.137 -5.793 -4.972 1.00 84.25 237 TYR A CA 1
ATOM 1899 C C . TYR A 1 237 ? 17.101 -4.701 -5.228 1.00 84.25 237 TYR A C 1
ATOM 1901 O O . TYR A 1 237 ? 16.889 -3.871 -4.346 1.00 84.25 237 TYR A O 1
ATOM 1909 N N . SER A 1 238 ? 16.458 -4.706 -6.402 1.00 88.12 238 SER A N 1
ATOM 1910 C CA . SER A 1 238 ? 15.457 -3.700 -6.723 1.00 88.12 238 SER A CA 1
ATOM 1911 C C . SER A 1 238 ? 14.143 -3.971 -5.997 1.00 88.12 238 SER A C 1
ATOM 1913 O O . SER A 1 238 ? 13.564 -5.054 -6.116 1.00 88.12 238 SER A O 1
ATOM 1915 N N . ARG A 1 239 ? 13.657 -2.982 -5.244 1.00 89.50 239 ARG A N 1
ATOM 1916 C CA . ARG A 1 239 ? 12.359 -3.054 -4.564 1.00 89.50 239 ARG A CA 1
ATOM 1917 C C . ARG A 1 239 ? 11.268 -2.353 -5.349 1.00 89.50 239 ARG A C 1
ATOM 1919 O O . ARG A 1 239 ? 10.177 -2.906 -5.442 1.00 89.50 239 ARG A O 1
ATOM 1926 N N . THR A 1 240 ? 11.561 -1.185 -5.908 1.00 90.62 240 THR A N 1
ATOM 1927 C CA . THR A 1 240 ? 10.577 -0.315 -6.569 1.00 90.62 240 THR A CA 1
ATOM 1928 C C . THR A 1 240 ? 10.507 -0.490 -8.084 1.00 90.62 240 THR A C 1
ATOM 1930 O O . THR A 1 240 ? 9.569 0.008 -8.694 1.00 90.62 240 THR A O 1
ATOM 1933 N N . LEU A 1 241 ? 11.430 -1.224 -8.715 1.00 91.88 241 LEU A N 1
ATOM 1934 C CA . LEU A 1 241 ? 11.404 -1.491 -10.156 1.00 91.88 241 LEU A CA 1
ATOM 1935 C C . LEU A 1 241 ? 11.521 -2.992 -10.431 1.00 91.88 241 LEU A C 1
ATOM 1937 O O . LEU A 1 241 ? 12.359 -3.690 -9.870 1.00 91.88 241 LEU A O 1
ATOM 1941 N N . ARG A 1 242 ? 10.699 -3.534 -11.328 1.00 92.19 242 ARG A N 1
ATOM 1942 C CA . ARG A 1 242 ? 10.850 -4.935 -11.719 1.00 92.19 242 ARG A CA 1
ATOM 1943 C C . ARG A 1 242 ? 11.920 -5.048 -12.795 1.00 92.19 242 ARG A C 1
ATOM 1945 O O . ARG A 1 242 ? 11.688 -4.660 -13.938 1.00 92.19 242 ARG A O 1
ATOM 1952 N N . ILE A 1 243 ? 13.074 -5.604 -12.433 1.00 91.31 243 ILE A N 1
ATOM 1953 C CA . ILE A 1 243 ? 14.192 -5.822 -13.356 1.00 91.31 243 ILE A CA 1
ATOM 1954 C C . ILE A 1 243 ? 14.374 -7.321 -13.586 1.00 91.31 243 ILE A C 1
ATOM 1956 O O . ILE A 1 243 ? 14.644 -8.079 -12.654 1.00 91.31 243 ILE A O 1
ATOM 1960 N N . ILE A 1 244 ? 14.243 -7.747 -14.838 1.00 89.25 244 ILE A N 1
ATOM 1961 C CA . ILE A 1 244 ? 14.439 -9.134 -15.259 1.00 89.25 244 ILE A CA 1
ATOM 1962 C C . ILE A 1 244 ? 15.817 -9.307 -15.895 1.00 89.25 244 ILE A C 1
ATOM 1964 O O . ILE A 1 244 ? 16.314 -8.439 -16.612 1.00 89.25 244 ILE A O 1
ATOM 1968 N N . HIS A 1 245 ? 16.435 -10.457 -15.638 1.00 80.19 245 HIS A N 1
ATOM 1969 C CA . HIS A 1 245 ? 17.630 -10.865 -16.364 1.00 80.19 245 HIS A CA 1
ATOM 1970 C C . HIS A 1 245 ? 17.179 -11.497 -17.675 1.00 80.19 245 HIS A C 1
ATOM 1972 O O . HIS A 1 245 ? 16.326 -12.389 -17.669 1.00 80.19 245 HIS A O 1
ATOM 1978 N N . SER A 1 246 ? 17.739 -11.040 -18.791 1.00 61.91 246 SER A N 1
ATOM 1979 C CA . SER A 1 246 ? 17.559 -11.672 -20.093 1.00 61.91 246 SER A CA 1
ATOM 1980 C C . SER A 1 246 ? 17.948 -13.144 -19.946 1.00 61.91 246 SER A C 1
ATOM 1982 O O . SER A 1 246 ? 19.089 -13.447 -19.594 1.00 61.91 246 SER A O 1
ATOM 1984 N N . ARG A 1 247 ? 17.003 -14.067 -20.151 1.00 46.81 247 ARG A N 1
ATOM 1985 C CA . ARG A 1 247 ? 17.359 -15.477 -20.326 1.00 46.81 247 ARG A CA 1
ATOM 1986 C C . ARG A 1 247 ? 18.096 -15.568 -21.659 1.00 46.81 247 ARG A C 1
ATOM 1988 O O . ARG A 1 247 ? 17.472 -15.361 -22.697 1.00 46.81 247 ARG A O 1
ATOM 1995 N N . THR A 1 248 ? 19.407 -15.774 -21.600 1.00 35.91 248 THR A N 1
ATOM 1996 C CA . THR A 1 248 ? 20.202 -16.243 -22.737 1.00 35.91 248 THR A CA 1
ATOM 1997 C C . THR A 1 248 ? 19.748 -17.629 -23.168 1.00 35.91 248 THR A C 1
ATOM 1999 O O . THR A 1 248 ? 19.342 -18.418 -22.281 1.00 35.91 248 THR A O 1
#

pLDDT: mean 91.3, std 7.27, range [35.91, 98.5]

Foldseek 3Di:
DQLLLALLCVQPVPDVVSSVVCVVPDPSVVSSCNSQVLLVVLLVLLVVQCVVFQCVVVVAALCLQPDQLSLLSVQSPPPRRWQQDVDPVDRTHHHRHPVSSVVSNLSSLLVNLLRVLVVLLCVQADPPAQQDDRVQHHSLQQLCQQVLCVVVVHGRHSRADALVSVLVSVCVLCVVPDAAQRQSVVCLVVSLVVSLVSDDDDDPVSNVSSSVSSSVSVRVVSVVCRHADSVRDDQVPDDRHRYDYPDD